Protein AF-A0A928I1M0-F1 (afdb_monomer_lite)

Radius of gyration: 18.69 Å; chains: 1; bounding box: 50×28×45 Å

Structure (mmCIF, N/CA/C/O backbone):
data_AF-A0A928I1M0-F1
#
_entry.id   AF-A0A928I1M0-F1
#
loop_
_atom_site.group_PDB
_atom_site.id
_atom_site.type_symbol
_atom_site.label_atom_id
_atom_site.label_alt_id
_atom_site.label_comp_id
_atom_site.label_asym_id
_atom_site.label_entity_id
_atom_site.label_seq_id
_atom_site.pdbx_PDB_ins_code
_atom_site.Cartn_x
_atom_site.Cartn_y
_atom_site.Cartn_z
_atom_site.occupancy
_atom_site.B_iso_or_equiv
_atom_site.auth_seq_id
_atom_site.auth_comp_id
_atom_site.auth_asym_id
_atom_site.auth_atom_id
_atom_site.pdbx_PDB_model_num
ATOM 1 N N . MET A 1 1 ? -9.360 -4.683 -2.599 1.00 60.47 1 MET A N 1
ATOM 2 C CA . MET A 1 1 ? -7.934 -4.327 -2.537 1.00 60.47 1 MET A CA 1
ATOM 3 C C . MET A 1 1 ? -7.792 -2.909 -3.064 1.00 60.47 1 MET A C 1
ATOM 5 O O . MET A 1 1 ? -7.962 -2.706 -4.263 1.00 60.47 1 MET A O 1
ATOM 9 N N . LYS A 1 2 ? -7.523 -1.971 -2.149 1.00 81.50 2 LYS A N 1
ATOM 10 C CA . LYS A 1 2 ? -7.481 -0.520 -2.367 1.00 81.50 2 LYS A CA 1
ATOM 11 C C . LYS A 1 2 ? -6.506 -0.122 -3.464 1.00 81.50 2 LYS A C 1
ATOM 13 O O . LYS A 1 2 ? -6.883 0.481 -4.464 1.00 81.50 2 LYS A O 1
ATOM 18 N N . TYR A 1 3 ? -5.256 -0.534 -3.290 1.00 91.75 3 TYR A N 1
ATOM 19 C CA . TYR A 1 3 ? -4.186 -0.250 -4.228 1.00 91.75 3 TYR A CA 1
ATOM 20 C C . TYR A 1 3 ? -3.868 -1.458 -5.102 1.00 91.75 3 TYR A C 1
ATOM 22 O O . TYR A 1 3 ? -3.860 -2.596 -4.635 1.00 91.75 3 TYR A O 1
ATOM 30 N N . ARG A 1 4 ? -3.538 -1.199 -6.364 1.00 94.62 4 ARG A N 1
ATOM 31 C CA . ARG A 1 4 ? -2.895 -2.161 -7.265 1.00 94.62 4 ARG A CA 1
ATOM 32 C C . ARG A 1 4 ? -1.946 -1.434 -8.204 1.00 94.62 4 ARG A C 1
ATOM 34 O O . ARG A 1 4 ? -2.187 -0.275 -8.540 1.00 94.62 4 ARG A O 1
ATOM 41 N N . VAL A 1 5 ? -0.908 -2.128 -8.654 1.00 97.06 5 VAL A N 1
ATOM 42 C CA . VAL A 1 5 ? -0.042 -1.640 -9.730 1.00 97.06 5 VAL A CA 1
ATOM 43 C C . VAL A 1 5 ? -0.827 -1.690 -11.043 1.00 97.06 5 VAL A C 1
ATOM 45 O O . VAL A 1 5 ? -1.453 -2.703 -11.354 1.00 97.06 5 VAL A O 1
ATOM 48 N N . VAL A 1 6 ? -0.833 -0.585 -11.788 1.00 97.00 6 VAL A N 1
ATOM 49 C CA . VAL A 1 6 ? -1.470 -0.467 -13.118 1.00 97.00 6 VAL A CA 1
ATOM 50 C C . VAL A 1 6 ? -0.448 -0.372 -14.252 1.00 97.00 6 VAL A C 1
ATOM 52 O O . VAL A 1 6 ? -0.810 -0.164 -15.404 1.00 97.00 6 VAL A O 1
ATOM 55 N N . GLY A 1 7 ? 0.825 -0.538 -13.903 1.00 97.12 7 GLY A N 1
ATOM 56 C CA . GLY A 1 7 ? 1.971 -0.702 -14.783 1.00 97.12 7 GLY A CA 1
ATOM 57 C C . GLY A 1 7 ? 3.165 0.080 -14.255 1.00 97.12 7 GLY A C 1
ATOM 58 O O . GLY A 1 7 ? 3.231 0.403 -13.062 1.00 97.12 7 GLY A O 1
ATOM 59 N N . TRP A 1 8 ? 4.126 0.338 -15.133 1.00 97.88 8 TRP A N 1
ATOM 60 C CA . TRP A 1 8 ? 5.450 0.801 -14.738 1.00 97.88 8 TRP A CA 1
ATOM 61 C C . TRP A 1 8 ? 5.900 1.990 -15.583 1.00 97.88 8 TRP A C 1
ATOM 63 O O . TRP A 1 8 ? 5.389 2.228 -16.674 1.00 97.88 8 TRP A O 1
ATOM 73 N N . THR A 1 9 ? 6.829 2.766 -15.039 1.00 97.38 9 THR A N 1
ATOM 74 C CA . THR A 1 9 ? 7.409 3.954 -15.672 1.00 97.38 9 THR A CA 1
ATOM 75 C C . THR A 1 9 ? 8.869 4.123 -15.237 1.00 97.38 9 THR A C 1
ATOM 77 O O . THR A 1 9 ? 9.388 3.332 -14.439 1.00 97.38 9 THR A O 1
ATOM 80 N N . ASP A 1 10 ? 9.531 5.156 -15.752 1.00 95.44 10 ASP A N 1
ATOM 81 C CA . ASP A 1 10 ? 10.853 5.603 -15.325 1.00 95.44 10 ASP A CA 1
ATOM 82 C C . ASP A 1 10 ? 10.795 6.557 -14.111 1.00 95.44 10 ASP A C 1
ATOM 84 O O . ASP A 1 10 ? 9.769 7.192 -13.835 1.00 95.44 10 ASP A O 1
ATOM 88 N N . TYR A 1 11 ? 11.899 6.650 -13.364 1.00 95.94 11 TYR A N 1
ATOM 89 C CA . TYR A 1 11 ? 11.964 7.400 -12.103 1.00 95.94 11 TYR A CA 1
ATOM 90 C C . TYR A 1 11 ? 11.781 8.903 -12.283 1.00 95.94 11 TYR A C 1
ATOM 92 O O . TYR A 1 11 ? 11.077 9.532 -11.488 1.00 95.94 11 TYR A O 1
ATOM 100 N N . ASP A 1 12 ? 12.303 9.458 -13.370 1.00 94.06 12 ASP A N 1
ATOM 101 C CA . ASP A 1 12 ? 12.268 10.890 -13.667 1.00 94.06 12 ASP A CA 1
ATOM 102 C C . ASP A 1 12 ? 11.090 11.280 -14.575 1.00 94.06 12 ASP A C 1
ATOM 104 O O . ASP A 1 12 ? 10.985 12.426 -15.004 1.00 94.06 12 ASP A O 1
ATOM 108 N N . SER A 1 13 ? 10.156 10.356 -14.829 1.00 90.44 13 SER A N 1
ATOM 109 C CA . SER A 1 13 ? 9.037 10.599 -15.737 1.00 90.44 13 SER A CA 1
ATOM 110 C C . SER A 1 13 ? 8.150 11.742 -15.262 1.00 90.44 13 SER A C 1
ATOM 112 O O . SER A 1 13 ? 7.566 11.667 -14.179 1.00 90.44 13 SER A O 1
ATOM 114 N N . ASP A 1 14 ? 7.949 12.747 -16.107 1.00 91.62 14 ASP A N 1
ATOM 115 C CA . ASP A 1 14 ? 7.010 13.843 -15.840 1.00 91.62 14 ASP A CA 1
ATOM 116 C C . ASP A 1 14 ? 5.562 13.502 -16.242 1.00 91.62 14 ASP A C 1
ATOM 118 O O . ASP A 1 14 ? 4.643 14.299 -16.046 1.00 91.62 14 ASP A O 1
ATOM 122 N N . THR A 1 15 ? 5.337 12.318 -16.823 1.00 91.62 15 THR A N 1
ATOM 123 C CA . THR A 1 15 ? 4.022 11.894 -17.334 1.00 91.62 15 THR A CA 1
ATOM 124 C C . THR A 1 15 ? 3.049 11.488 -16.229 1.00 91.62 15 THR A C 1
ATOM 126 O O . THR A 1 15 ? 1.836 11.636 -16.390 1.00 91.62 15 THR A O 1
ATOM 129 N N . VAL A 1 16 ? 3.578 11.013 -15.099 1.00 94.06 16 VAL A N 1
ATOM 130 C CA . VAL A 1 16 ? 2.815 10.577 -13.928 1.00 94.06 16 VAL A CA 1
ATOM 131 C C . VAL A 1 16 ? 3.389 11.264 -12.691 1.00 94.06 16 VAL A C 1
ATOM 133 O O . VAL A 1 16 ? 4.588 11.141 -12.425 1.00 94.06 16 VAL A O 1
ATOM 136 N N . PRO A 1 17 ? 2.567 11.974 -11.900 1.00 95.25 17 PRO A N 1
ATOM 137 C CA . PRO A 1 17 ? 3.051 12.644 -10.704 1.00 95.25 17 PRO A CA 1
ATOM 138 C C . PRO A 1 17 ? 3.571 11.639 -9.670 1.00 95.25 17 PRO A C 1
ATOM 140 O O . PRO A 1 17 ? 3.009 10.563 -9.470 1.00 95.25 17 PRO A O 1
ATOM 143 N N . GLU A 1 18 ? 4.631 12.016 -8.963 1.00 95.44 18 GLU A N 1
ATOM 144 C CA . GLU A 1 18 ? 5.127 11.261 -7.812 1.00 95.44 18 GLU A CA 1
ATOM 145 C C . GLU A 1 18 ? 4.173 11.390 -6.616 1.00 95.44 18 GLU A C 1
ATOM 147 O O . GLU A 1 18 ? 3.652 12.475 -6.320 1.00 95.44 18 GLU A O 1
ATOM 152 N N . ALA A 1 19 ? 3.958 10.285 -5.899 1.00 93.25 19 ALA A N 1
ATOM 153 C CA . ALA A 1 19 ? 3.270 10.314 -4.617 1.00 93.25 19 ALA A CA 1
ATOM 154 C C . ALA A 1 19 ? 4.080 11.131 -3.600 1.00 93.25 19 ALA A C 1
ATOM 156 O O . ALA A 1 19 ? 5.219 10.806 -3.278 1.00 93.25 19 ALA A O 1
ATOM 157 N N . ARG A 1 20 ? 3.492 12.214 -3.083 1.00 84.25 20 ARG A N 1
ATOM 158 C CA . ARG A 1 20 ? 4.157 13.080 -2.104 1.00 84.25 20 ARG A CA 1
ATOM 159 C C . ARG A 1 20 ? 4.005 12.523 -0.693 1.00 84.25 20 ARG A C 1
ATOM 161 O O . ARG A 1 20 ? 2.899 12.191 -0.279 1.00 84.25 20 ARG A O 1
ATOM 168 N N . GLY A 1 21 ? 5.089 12.561 0.078 1.00 82.88 21 GLY A N 1
ATOM 169 C CA . GLY A 1 21 ? 5.094 12.173 1.488 1.00 82.88 21 GLY A CA 1
ATOM 170 C C . GLY A 1 21 ? 5.533 10.727 1.707 1.00 82.88 21 GLY A C 1
ATOM 171 O O . GLY A 1 21 ? 6.219 10.137 0.877 1.00 82.88 21 GLY A O 1
ATOM 172 N N . ARG A 1 22 ? 5.192 10.172 2.872 1.00 79.06 22 ARG A N 1
ATOM 173 C CA . ARG A 1 22 ? 5.518 8.783 3.205 1.00 79.06 22 ARG A CA 1
ATOM 174 C C . ARG A 1 22 ? 4.589 7.853 2.427 1.00 79.06 22 ARG A C 1
ATOM 176 O O . ARG A 1 22 ? 3.379 7.972 2.563 1.00 79.06 22 ARG A O 1
ATOM 183 N N . ILE A 1 23 ? 5.165 6.912 1.684 1.00 87.88 23 ILE A N 1
ATOM 184 C CA . ILE A 1 23 ? 4.420 5.811 1.064 1.00 87.88 23 ILE A CA 1
ATOM 185 C C . ILE A 1 23 ? 3.925 4.880 2.179 1.00 87.88 23 ILE A C 1
ATOM 187 O O . ILE A 1 23 ? 4.717 4.414 3.009 1.00 87.88 23 ILE A O 1
ATOM 191 N N . GLY A 1 24 ? 2.616 4.668 2.228 1.00 87.75 24 GLY A N 1
ATOM 192 C CA . GLY A 1 24 ? 1.902 3.873 3.214 1.00 87.75 24 GLY A CA 1
ATOM 193 C C . GLY A 1 24 ? 2.102 2.369 3.041 1.00 87.75 24 GLY A C 1
ATOM 194 O O . GLY A 1 24 ? 2.550 1.862 2.011 1.00 87.75 24 GLY A O 1
ATOM 195 N N . TYR A 1 25 ? 1.757 1.619 4.087 1.00 89.38 25 TYR A N 1
ATOM 196 C CA . TYR A 1 25 ? 1.954 0.168 4.111 1.00 89.38 25 TYR A CA 1
ATOM 197 C C . TYR A 1 25 ? 1.074 -0.572 3.091 1.00 89.38 25 TYR A C 1
ATOM 199 O O . TYR A 1 25 ? 1.529 -1.540 2.479 1.00 89.38 25 TYR A O 1
ATOM 207 N N . ALA A 1 26 ? -0.163 -0.111 2.874 1.00 91.38 26 ALA A N 1
ATOM 208 C CA . ALA A 1 26 ? -1.084 -0.708 1.907 1.00 91.38 26 ALA A CA 1
ATOM 209 C C . ALA A 1 26 ? -0.556 -0.588 0.464 1.00 91.38 26 ALA A C 1
ATOM 211 O O . ALA A 1 26 ? -0.660 -1.533 -0.320 1.00 91.38 26 ALA A O 1
ATOM 212 N N . GLU A 1 27 ? 0.072 0.543 0.135 1.00 93.75 27 GLU A N 1
ATOM 213 C CA . GLU A 1 27 ? 0.718 0.794 -1.158 1.00 93.75 27 GLU A CA 1
ATOM 214 C C . GLU A 1 27 ? 1.920 -0.138 -1.360 1.00 93.75 27 GLU A C 1
ATOM 216 O O . GLU A 1 27 ? 2.030 -0.800 -2.394 1.00 93.75 27 GLU A O 1
ATOM 221 N N . CYS A 1 28 ? 2.781 -0.265 -0.344 1.00 94.69 28 CYS A N 1
ATOM 222 C CA . CYS A 1 28 ? 3.889 -1.221 -0.352 1.00 94.69 28 CYS A CA 1
ATOM 223 C C . CYS A 1 28 ? 3.394 -2.662 -0.543 1.00 94.69 28 CYS A C 1
ATOM 225 O O . CYS A 1 28 ? 3.962 -3.401 -1.345 1.00 94.69 28 CYS A O 1
ATOM 227 N N . CYS A 1 29 ? 2.312 -3.061 0.136 1.00 94.12 29 CYS A N 1
ATOM 228 C CA . CYS A 1 29 ? 1.725 -4.394 -0.016 1.00 94.12 29 CYS A CA 1
ATOM 229 C C . CYS A 1 29 ? 1.252 -4.668 -1.446 1.00 94.12 29 CYS A C 1
ATOM 231 O O . CYS A 1 29 ? 1.496 -5.762 -1.952 1.00 94.12 29 CYS A O 1
ATOM 233 N N . ALA A 1 30 ? 0.630 -3.686 -2.102 1.00 95.88 30 ALA A N 1
ATOM 234 C CA . ALA A 1 30 ? 0.189 -3.820 -3.486 1.00 95.88 30 ALA A CA 1
ATOM 235 C C . ALA A 1 30 ? 1.372 -4.029 -4.446 1.00 95.88 30 ALA A C 1
ATOM 237 O O . ALA A 1 30 ? 1.308 -4.878 -5.335 1.00 95.88 30 ALA A O 1
ATOM 238 N N . ILE A 1 31 ? 2.474 -3.303 -4.235 1.00 97.69 31 ILE A N 1
ATOM 239 C CA . ILE A 1 31 ? 3.711 -3.463 -5.016 1.00 97.69 31 ILE A CA 1
ATOM 240 C C . ILE A 1 31 ? 4.331 -4.843 -4.766 1.00 97.69 31 ILE A C 1
ATOM 242 O O . ILE A 1 31 ? 4.697 -5.535 -5.713 1.00 97.69 31 ILE A O 1
ATOM 246 N N . ILE A 1 32 ? 4.406 -5.272 -3.504 1.00 97.19 32 ILE A N 1
ATOM 247 C CA . ILE A 1 32 ? 4.920 -6.592 -3.113 1.00 97.19 32 ILE A CA 1
ATOM 248 C C . ILE A 1 32 ? 4.108 -7.715 -3.767 1.00 97.19 32 ILE A C 1
ATOM 250 O O . ILE A 1 32 ? 4.686 -8.673 -4.285 1.00 97.19 32 ILE A O 1
ATOM 254 N N . ASP A 1 33 ? 2.779 -7.617 -3.745 1.00 96.25 33 ASP A N 1
ATOM 255 C CA . ASP A 1 33 ? 1.906 -8.628 -4.340 1.00 96.25 33 ASP A CA 1
ATOM 256 C C . ASP A 1 33 ? 2.069 -8.675 -5.867 1.00 96.25 33 ASP A C 1
ATOM 258 O O . ASP A 1 33 ? 2.111 -9.768 -6.435 1.00 96.25 33 ASP A O 1
ATOM 262 N N . GLU A 1 34 ? 2.260 -7.530 -6.529 1.00 97.69 34 GLU A N 1
ATOM 263 C CA . GLU A 1 34 ? 2.543 -7.482 -7.968 1.00 97.69 34 GLU A CA 1
ATOM 264 C C . GLU A 1 34 ? 3.908 -8.102 -8.312 1.00 97.69 34 GLU A C 1
ATOM 266 O O . GLU A 1 34 ? 4.004 -8.922 -9.231 1.00 97.69 34 GLU A O 1
ATOM 271 N N . ILE A 1 35 ? 4.953 -7.786 -7.538 1.00 98.12 35 ILE A N 1
ATOM 272 C CA . ILE A 1 35 ? 6.286 -8.393 -7.679 1.00 98.12 35 ILE A CA 1
ATOM 273 C C . ILE A 1 35 ? 6.189 -9.914 -7.561 1.00 98.12 35 ILE A C 1
ATOM 275 O O . ILE A 1 35 ? 6.685 -10.626 -8.435 1.00 98.12 35 ILE A O 1
ATOM 279 N N . LYS A 1 36 ? 5.503 -10.423 -6.529 1.00 97.56 36 LYS A N 1
ATOM 280 C CA . LYS A 1 36 ? 5.298 -11.866 -6.316 1.00 97.56 36 LYS A CA 1
ATOM 281 C C . LYS A 1 36 ? 4.537 -12.512 -7.468 1.00 97.56 36 LYS A C 1
ATOM 283 O O . LYS A 1 36 ? 4.939 -13.568 -7.953 1.00 97.56 36 LYS A O 1
ATOM 288 N N . LYS A 1 37 ? 3.448 -11.884 -7.911 1.00 97.19 37 LYS A N 1
ATOM 289 C CA . LYS A 1 37 ? 2.575 -12.388 -8.980 1.00 97.19 37 LYS A CA 1
ATOM 290 C C . LYS A 1 37 ? 3.320 -12.548 -10.302 1.00 97.19 37 LYS A C 1
ATOM 292 O O . LYS A 1 37 ? 3.115 -13.540 -10.999 1.00 97.19 37 LYS A O 1
ATOM 297 N N . HIS A 1 38 ? 4.185 -11.597 -10.641 1.00 97.38 38 HIS A N 1
ATOM 298 C CA . HIS A 1 38 ? 4.923 -11.608 -11.904 1.00 97.38 38 HIS A CA 1
ATOM 299 C C . HIS A 1 38 ? 6.341 -12.182 -11.778 1.00 97.38 38 HIS A C 1
ATOM 301 O O . HIS A 1 38 ? 6.981 -12.449 -12.799 1.00 97.38 38 HIS A O 1
ATOM 307 N N . GLY A 1 39 ? 6.830 -12.417 -10.560 1.00 97.12 39 GLY A N 1
ATOM 308 C CA . GLY A 1 39 ? 8.192 -12.873 -10.285 1.00 97.12 39 GLY A CA 1
ATOM 309 C C . GLY A 1 39 ? 9.249 -11.843 -10.679 1.00 97.12 39 G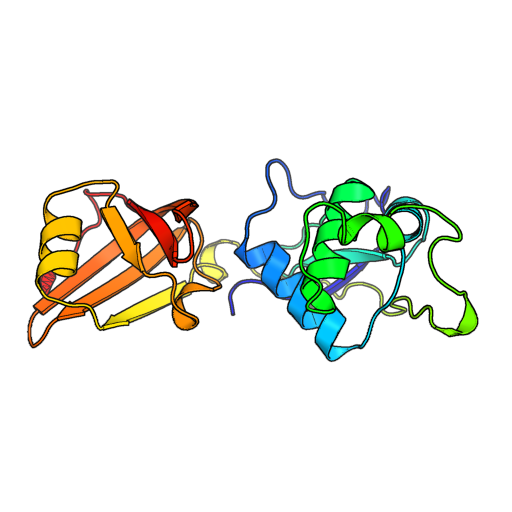LY A C 1
ATOM 310 O O . GLY A 1 39 ? 10.287 -12.228 -11.216 1.00 97.12 39 GLY A O 1
ATOM 311 N N . TYR A 1 40 ? 8.958 -10.550 -10.512 1.00 97.88 40 TYR A N 1
ATOM 312 C CA . TYR A 1 40 ? 9.908 -9.488 -10.842 1.00 97.88 40 TYR A CA 1
ATOM 313 C C . TYR A 1 40 ? 11.109 -9.513 -9.896 1.00 97.88 40 TYR A C 1
ATOM 315 O O . TYR A 1 40 ? 10.955 -9.660 -8.689 1.00 97.88 40 TYR A O 1
ATOM 323 N N . LEU A 1 41 ? 12.302 -9.333 -10.458 1.00 97.38 41 LEU A N 1
ATOM 324 C CA . LEU A 1 41 ? 13.563 -9.316 -9.731 1.00 97.38 41 LEU A CA 1
ATOM 325 C C . LEU A 1 41 ? 14.493 -8.259 -10.319 1.00 97.38 41 LEU A C 1
ATOM 327 O O . LEU A 1 41 ? 15.086 -8.467 -11.377 1.00 97.38 41 LEU A O 1
ATOM 331 N N . PHE A 1 42 ? 14.603 -7.118 -9.644 1.00 97.06 42 PHE A N 1
ATOM 332 C CA . PHE A 1 42 ? 15.485 -6.023 -10.040 1.00 97.06 42 PHE A CA 1
ATOM 333 C C . PHE A 1 42 ? 15.909 -5.182 -8.835 1.00 97.06 42 PHE A C 1
ATOM 335 O O . PHE A 1 42 ? 15.267 -5.204 -7.780 1.00 97.06 42 PHE A O 1
ATOM 342 N N . SER A 1 43 ? 17.033 -4.487 -8.988 1.00 96.94 43 SER A N 1
ATOM 343 C CA . SER A 1 43 ? 17.695 -3.772 -7.901 1.00 96.94 43 SER A CA 1
ATOM 344 C C . SER A 1 43 ? 17.091 -2.387 -7.652 1.00 96.94 43 SER A C 1
ATOM 346 O O . SER A 1 43 ? 16.358 -1.835 -8.469 1.00 96.94 43 SER A O 1
ATOM 348 N N . GLY A 1 44 ? 17.442 -1.789 -6.516 1.00 97.38 44 GLY A N 1
ATOM 349 C CA . GLY A 1 44 ? 17.144 -0.402 -6.196 1.00 97.38 44 GLY A CA 1
ATOM 350 C C . GLY A 1 44 ? 17.836 0.569 -7.148 1.00 97.38 44 GLY A C 1
ATOM 351 O O . GLY A 1 44 ? 17.290 1.632 -7.418 1.00 97.38 44 GLY A O 1
ATOM 352 N N . TRP A 1 45 ? 18.991 0.193 -7.700 1.00 96.50 45 TRP A N 1
ATOM 353 C CA . TRP A 1 45 ? 19.614 0.925 -8.798 1.00 96.50 45 TRP A CA 1
ATOM 354 C C . TRP A 1 45 ? 18.737 0.886 -10.054 1.00 96.50 45 TRP A C 1
ATOM 356 O O . TRP A 1 45 ? 18.416 1.937 -10.596 1.00 96.50 45 TRP A O 1
ATOM 366 N N . ASP A 1 46 ? 18.244 -0.291 -10.456 1.00 96.75 46 ASP A N 1
ATOM 367 C CA . ASP A 1 46 ? 17.324 -0.401 -11.598 1.00 96.75 46 ASP A CA 1
ATOM 368 C C . ASP A 1 46 ? 16.045 0.409 -11.375 1.00 96.75 46 ASP A C 1
ATOM 370 O O . ASP A 1 46 ? 15.563 1.058 -12.295 1.00 96.75 46 ASP A O 1
ATOM 374 N N . HIS A 1 47 ? 15.510 0.408 -10.152 1.00 97.19 47 HIS A N 1
ATOM 375 C CA . HIS A 1 47 ? 14.355 1.224 -9.789 1.00 97.19 47 HIS A CA 1
ATOM 376 C C . HIS A 1 47 ? 14.565 2.718 -10.076 1.00 97.19 47 HIS A C 1
ATOM 378 O O . HIS A 1 47 ? 13.620 3.384 -10.482 1.00 97.19 47 HIS A O 1
ATOM 384 N N . GLN A 1 48 ? 15.780 3.238 -9.892 1.00 96.88 48 GLN A N 1
ATOM 385 C CA . GLN A 1 48 ? 16.089 4.655 -10.103 1.00 96.88 48 GLN A CA 1
ATOM 386 C C . GLN A 1 48 ? 16.547 4.976 -11.528 1.00 96.88 48 GLN A C 1
ATOM 388 O O . GLN A 1 48 ? 16.277 6.064 -12.019 1.00 96.88 48 GLN A O 1
ATOM 393 N N . GLU A 1 49 ? 17.214 4.038 -12.198 1.00 95.69 49 GLU A N 1
ATOM 394 C CA . GLU A 1 49 ? 17.937 4.316 -13.446 1.00 95.69 49 GLU A CA 1
ATOM 395 C C . GLU A 1 49 ? 17.305 3.652 -14.681 1.00 95.69 49 GLU A C 1
ATOM 397 O O . GLU A 1 49 ? 17.612 4.017 -15.818 1.00 95.69 49 GLU A O 1
ATOM 402 N N . ALA A 1 50 ? 16.430 2.655 -14.503 1.00 94.00 50 ALA A N 1
ATOM 403 C CA . ALA A 1 50 ? 15.768 1.972 -15.611 1.00 94.00 50 ALA A CA 1
ATOM 404 C C . ALA A 1 50 ? 14.413 2.604 -15.958 1.00 94.00 50 ALA A C 1
ATOM 406 O O . ALA A 1 50 ? 13.674 3.096 -15.110 1.00 94.00 50 ALA A O 1
ATOM 407 N N . TRP A 1 51 ? 14.042 2.494 -17.234 1.00 91.88 51 TRP A N 1
ATOM 408 C CA . TRP A 1 51 ? 12.850 3.136 -17.789 1.00 91.88 51 TRP A CA 1
ATOM 409 C C . TRP A 1 51 ? 11.510 2.469 -17.414 1.00 91.88 51 TRP A C 1
ATOM 411 O O . TRP A 1 51 ? 10.452 2.981 -17.758 1.00 91.88 51 TRP A O 1
ATOM 421 N N . CYS A 1 52 ? 11.540 1.314 -16.744 1.00 94.56 52 CYS A N 1
ATOM 422 C CA . CYS A 1 52 ? 10.369 0.456 -16.516 1.00 94.56 52 CYS A CA 1
ATOM 423 C C . CYS A 1 52 ? 10.297 -0.132 -15.100 1.00 94.56 52 CYS A C 1
ATOM 425 O O . CYS A 1 52 ? 9.713 -1.195 -14.893 1.00 94.56 52 CYS A O 1
ATOM 427 N N . CYS A 1 53 ? 10.958 0.486 -14.123 1.00 97.12 53 CYS A N 1
ATOM 428 C CA . CYS A 1 53 ? 11.141 -0.104 -12.792 1.00 97.12 53 CYS A CA 1
ATOM 429 C C . CYS A 1 53 ? 10.487 0.705 -11.663 1.00 97.12 53 CYS A C 1
ATOM 431 O O . CYS A 1 53 ? 10.606 0.327 -10.496 1.00 97.12 53 CYS A O 1
ATOM 433 N N . VAL A 1 54 ? 9.743 1.767 -11.987 1.00 98.06 54 VAL A N 1
ATOM 434 C CA . VAL A 1 54 ? 8.948 2.529 -11.016 1.00 98.06 54 VAL A CA 1
ATOM 435 C C . VAL A 1 54 ? 7.472 2.153 -11.128 1.00 98.06 54 VAL A C 1
ATOM 437 O O . VAL A 1 54 ? 6.880 2.354 -12.188 1.00 98.06 54 VAL A O 1
ATOM 440 N N . PRO A 1 55 ? 6.851 1.606 -10.066 1.00 98.12 55 PRO A N 1
ATOM 441 C CA . PRO A 1 55 ? 5.453 1.208 -10.121 1.00 98.12 55 PRO A CA 1
ATOM 442 C C . PRO A 1 55 ? 4.529 2.426 -10.102 1.00 98.12 55 PRO A C 1
ATOM 444 O O . PRO A 1 55 ? 4.692 3.349 -9.294 1.00 98.12 55 PRO A O 1
ATOM 447 N N . VAL A 1 56 ? 3.512 2.387 -10.958 1.00 97.94 56 VAL A N 1
ATOM 448 C CA . VAL A 1 56 ? 2.380 3.316 -10.962 1.00 97.94 56 VAL A CA 1
ATOM 449 C C . VAL A 1 56 ? 1.186 2.605 -10.344 1.00 97.94 56 VAL A C 1
ATOM 451 O O . VAL A 1 56 ? 0.826 1.506 -10.771 1.00 97.94 56 VAL A O 1
ATOM 454 N N . LEU A 1 57 ? 0.575 3.209 -9.324 1.00 97.12 57 LEU A N 1
ATOM 455 C CA . LEU A 1 57 ? -0.618 2.645 -8.692 1.00 97.12 57 LEU A CA 1
ATOM 456 C C . LEU A 1 57 ? -1.897 3.207 -9.320 1.00 97.12 57 LEU A C 1
ATOM 458 O O . LEU A 1 57 ? -1.892 4.231 -10.003 1.00 97.12 57 LEU A O 1
ATOM 462 N N . ASN A 1 58 ? -3.014 2.530 -9.071 1.00 96.25 58 ASN A N 1
ATOM 463 C CA . ASN A 1 58 ? -4.352 2.937 -9.509 1.00 96.25 58 ASN A CA 1
ATOM 464 C C . ASN A 1 58 ? -4.823 4.290 -8.945 1.00 96.25 58 ASN A C 1
ATOM 466 O O . ASN A 1 58 ? -5.867 4.765 -9.366 1.00 96.25 58 ASN A O 1
ATOM 470 N N . ASP A 1 59 ? -4.075 4.942 -8.055 1.00 94.50 59 ASP A N 1
ATOM 471 C CA . ASP A 1 59 ? -4.318 6.336 -7.658 1.00 94.50 59 ASP A CA 1
ATOM 472 C C . ASP A 1 59 ? -3.710 7.363 -8.633 1.00 94.50 59 ASP A C 1
ATOM 474 O O . ASP A 1 59 ? -3.721 8.568 -8.372 1.00 94.50 59 ASP A O 1
ATOM 478 N N . GLY A 1 60 ? -3.131 6.891 -9.740 1.00 95.19 60 GLY A N 1
ATOM 479 C CA . GLY A 1 60 ? -2.547 7.733 -10.778 1.00 95.19 60 GLY A CA 1
ATOM 480 C C . GLY A 1 60 ? -1.210 8.355 -10.394 1.00 95.19 60 GLY A C 1
ATOM 481 O O . GLY A 1 60 ? -0.808 9.340 -11.014 1.00 95.19 60 GLY A O 1
ATOM 482 N N . LYS A 1 61 ? -0.524 7.824 -9.374 1.00 95.88 61 LYS A N 1
ATOM 483 C CA . LYS A 1 61 ? 0.781 8.326 -8.930 1.00 95.88 61 LYS A CA 1
ATOM 484 C C . LYS A 1 61 ? 1.857 7.245 -9.023 1.00 95.88 61 LYS A C 1
ATOM 486 O O . LYS A 1 61 ? 1.608 6.062 -8.764 1.00 95.88 61 LYS A O 1
ATOM 491 N N . LYS A 1 62 ? 3.085 7.652 -9.345 1.00 97.12 62 LYS A N 1
ATOM 492 C CA . LYS A 1 62 ? 4.263 6.773 -9.310 1.00 97.12 62 LYS A CA 1
ATOM 493 C C . LYS A 1 62 ? 4.839 6.696 -7.895 1.00 97.12 62 LYS A C 1
ATOM 495 O O . LYS A 1 62 ? 4.759 7.665 -7.133 1.00 97.12 62 LYS A O 1
ATOM 500 N N . ARG A 1 63 ? 5.392 5.539 -7.527 1.00 97.62 63 ARG A N 1
ATOM 501 C CA . ARG A 1 63 ? 6.028 5.308 -6.221 1.00 97.62 63 ARG A CA 1
ATOM 502 C C . ARG A 1 63 ? 7.533 5.221 -6.366 1.00 97.62 63 ARG A C 1
ATOM 504 O O . ARG A 1 63 ? 8.070 4.182 -6.735 1.00 97.62 63 ARG A O 1
ATOM 511 N N . CYS A 1 64 ? 8.182 6.331 -6.049 1.00 96.75 64 CYS A N 1
ATOM 512 C CA . CYS A 1 64 ? 9.626 6.460 -6.053 1.00 96.75 64 CYS A CA 1
ATOM 513 C C . CYS A 1 64 ? 10.187 6.103 -4.674 1.00 96.75 64 CYS A C 1
ATOM 515 O O . CYS A 1 64 ? 9.773 6.642 -3.647 1.00 96.75 64 CYS A O 1
ATOM 517 N N . PHE A 1 65 ? 11.145 5.187 -4.645 1.00 96.38 65 PHE A N 1
ATOM 518 C CA . PHE A 1 65 ? 11.839 4.758 -3.443 1.00 96.38 65 PHE A CA 1
ATOM 519 C C . PHE A 1 65 ? 13.333 5.057 -3.566 1.00 96.38 65 PHE A C 1
ATOM 521 O O . PHE A 1 65 ? 13.936 5.003 -4.637 1.00 96.38 65 PHE A O 1
ATOM 528 N N . SER A 1 66 ? 13.979 5.296 -2.423 1.00 95.12 66 SER A N 1
ATOM 529 C CA . SER A 1 66 ? 15.437 5.156 -2.364 1.00 95.12 66 SER A CA 1
ATOM 530 C C . SER A 1 66 ? 15.842 3.721 -2.717 1.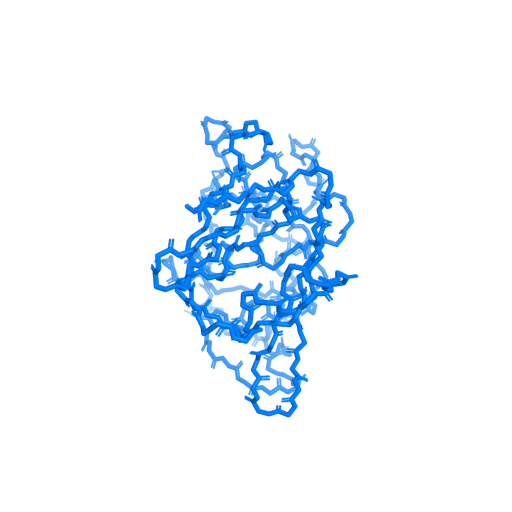00 95.12 66 SER A C 1
ATOM 532 O O . SER A 1 66 ? 15.078 2.790 -2.457 1.00 95.12 66 SER A O 1
ATOM 534 N N . GLN A 1 67 ? 17.070 3.517 -3.197 1.00 96.00 67 GLN A N 1
ATOM 535 C CA . GLN A 1 67 ? 17.594 2.172 -3.484 1.00 96.00 67 GLN A CA 1
ATOM 536 C C . GLN A 1 67 ? 17.432 1.210 -2.296 1.00 96.00 67 GLN A C 1
ATOM 538 O O . GLN A 1 67 ? 17.037 0.060 -2.461 1.00 96.00 67 GLN A O 1
ATOM 543 N N . ARG A 1 68 ? 17.672 1.701 -1.070 1.00 94.75 68 ARG A N 1
ATOM 544 C CA . ARG A 1 68 ? 17.470 0.928 0.165 1.00 94.75 68 ARG A CA 1
ATOM 545 C C . ARG A 1 68 ? 15.994 0.624 0.422 1.00 94.75 68 ARG A C 1
ATOM 547 O O . ARG A 1 68 ? 15.669 -0.481 0.843 1.00 94.75 68 ARG A O 1
ATOM 554 N N . GLY A 1 69 ? 15.118 1.604 0.207 1.00 95.00 69 GLY A N 1
ATOM 555 C CA . GLY A 1 69 ? 13.672 1.431 0.352 1.00 95.00 69 GLY A CA 1
ATOM 556 C C . GLY A 1 69 ? 13.141 0.368 -0.606 1.00 95.00 69 GLY A C 1
ATOM 557 O O . GLY A 1 69 ? 12.453 -0.552 -0.171 1.00 95.00 69 GLY A O 1
ATOM 558 N N . TRP A 1 70 ? 13.554 0.435 -1.874 1.00 97.19 70 TRP A N 1
ATOM 559 C CA . TRP A 1 70 ? 13.248 -0.587 -2.870 1.00 97.19 70 TRP A CA 1
ATOM 560 C C . TRP A 1 70 ? 13.813 -1.954 -2.478 1.00 97.19 70 TRP A C 1
ATOM 562 O O . TRP A 1 70 ? 13.110 -2.960 -2.534 1.00 97.19 70 TRP A O 1
ATOM 572 N N . GLY A 1 71 ? 15.056 -1.998 -1.991 1.00 96.56 71 GLY A N 1
ATOM 573 C CA . GLY A 1 71 ? 15.645 -3.241 -1.506 1.00 96.56 71 GLY A CA 1
ATOM 574 C C . GLY A 1 71 ? 14.846 -3.881 -0.366 1.00 96.56 71 GLY A C 1
ATOM 575 O O . GLY A 1 71 ? 14.744 -5.103 -0.302 1.00 96.56 71 GLY A O 1
ATOM 576 N N . GLY A 1 72 ? 14.226 -3.073 0.500 1.00 95.50 72 GLY A N 1
ATOM 577 C CA . GLY A 1 72 ? 13.300 -3.550 1.530 1.00 95.50 72 GLY A CA 1
ATOM 578 C C . GLY A 1 72 ? 12.025 -4.170 0.950 1.00 95.50 72 GLY A C 1
ATOM 579 O O . GLY A 1 72 ? 11.630 -5.251 1.382 1.00 95.50 72 GLY A O 1
ATOM 580 N N . ILE A 1 73 ? 11.426 -3.533 -0.064 1.00 96.75 73 ILE A N 1
ATOM 581 C CA . ILE A 1 73 ? 10.265 -4.067 -0.800 1.00 96.75 73 ILE A CA 1
ATOM 582 C C . ILE A 1 73 ? 10.596 -5.424 -1.429 1.00 96.75 73 ILE A C 1
ATOM 584 O O . ILE A 1 73 ? 9.828 -6.375 -1.288 1.00 96.75 73 ILE A O 1
ATOM 588 N N . MET A 1 74 ? 11.757 -5.532 -2.076 1.00 97.62 74 MET A N 1
ATOM 589 C CA . MET A 1 74 ? 12.220 -6.775 -2.693 1.00 97.62 74 MET A CA 1
ATOM 590 C C . MET A 1 74 ? 12.462 -7.877 -1.661 1.00 97.62 74 MET A C 1
ATOM 592 O O . MET A 1 74 ? 11.945 -8.981 -1.813 1.00 97.62 74 MET A O 1
ATOM 596 N N . ALA A 1 75 ? 13.172 -7.576 -0.573 1.00 96.12 75 ALA A N 1
ATOM 597 C CA . ALA A 1 75 ? 13.397 -8.539 0.500 1.00 96.12 75 ALA A CA 1
ATOM 598 C C . ALA A 1 75 ? 12.072 -9.068 1.079 1.00 96.12 75 ALA A C 1
ATOM 600 O O . ALA A 1 75 ? 11.907 -10.276 1.251 1.00 96.12 75 ALA A O 1
ATOM 601 N N . GLU A 1 76 ? 11.089 -8.192 1.310 1.00 94.56 76 GLU A N 1
ATOM 602 C CA . GLU A 1 76 ? 9.761 -8.607 1.775 1.00 94.56 76 GLU A CA 1
ATOM 603 C C . GLU A 1 76 ? 9.003 -9.428 0.717 1.00 94.56 76 GLU A C 1
ATOM 605 O O . GLU A 1 76 ? 8.319 -10.404 1.052 1.00 94.56 76 GLU A O 1
ATOM 610 N N . ALA A 1 77 ? 9.158 -9.095 -0.567 1.00 96.81 77 ALA A N 1
ATOM 611 C CA . ALA A 1 77 ? 8.557 -9.852 -1.659 1.00 96.81 77 ALA A CA 1
ATOM 612 C C . ALA A 1 77 ? 9.070 -11.297 -1.736 1.00 96.81 77 ALA A C 1
ATOM 614 O O . ALA A 1 77 ? 8.2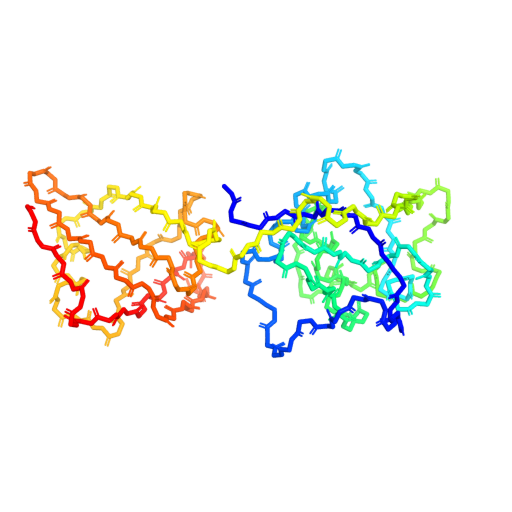86 -12.212 -1.998 1.00 96.81 77 ALA A O 1
ATOM 615 N N . TYR A 1 78 ? 10.342 -11.514 -1.413 1.00 95.44 78 TYR A N 1
ATOM 616 C CA . TYR A 1 78 ? 10.981 -12.832 -1.401 1.00 95.44 78 TYR A CA 1
ATOM 617 C C . TYR A 1 78 ? 11.007 -13.499 -0.016 1.00 95.44 78 TYR A C 1
ATOM 619 O O . TYR A 1 78 ? 11.602 -14.561 0.154 1.00 95.44 78 TYR A O 1
ATOM 627 N N . GLY A 1 79 ? 10.295 -12.930 0.964 1.00 92.44 79 GLY A N 1
ATOM 628 C CA . GLY A 1 79 ? 10.134 -13.523 2.294 1.00 92.44 79 GLY A CA 1
ATOM 629 C C . GLY A 1 79 ? 11.414 -13.522 3.129 1.00 92.44 79 GLY A C 1
ATOM 630 O O . GLY A 1 79 ? 11.559 -14.333 4.044 1.00 92.44 79 GLY A O 1
ATOM 631 N N . GLU A 1 80 ? 12.349 -12.632 2.820 1.00 91.75 80 GLU A N 1
ATOM 632 C CA . GLU A 1 80 ? 13.621 -12.552 3.513 1.00 91.75 80 GLU A CA 1
ATOM 633 C C . GLU A 1 80 ? 13.520 -11.752 4.803 1.00 91.75 80 GLU A C 1
ATOM 635 O O . GLU A 1 80 ? 12.952 -10.659 4.865 1.00 91.75 80 GLU A O 1
ATOM 640 N N . THR A 1 81 ? 14.137 -12.285 5.850 1.00 84.31 81 THR A N 1
ATOM 641 C CA . THR A 1 81 ? 14.101 -11.699 7.187 1.00 84.31 81 THR A CA 1
ATOM 642 C C . THR A 1 81 ? 15.498 -11.313 7.647 1.00 84.31 81 THR A C 1
ATOM 644 O O . THR A 1 81 ? 16.430 -12.102 7.511 1.00 84.31 81 THR A O 1
ATOM 647 N N . GLY A 1 82 ? 15.629 -10.142 8.268 1.00 83.69 82 GLY A N 1
ATOM 648 C CA . GLY A 1 82 ? 16.862 -9.688 8.909 1.00 83.69 82 GLY A CA 1
ATOM 649 C C . GLY A 1 82 ? 17.168 -8.228 8.600 1.00 83.69 82 GLY A C 1
ATOM 650 O O . GLY A 1 82 ? 16.707 -7.686 7.600 1.00 83.69 82 GLY A O 1
ATOM 651 N N . ASP A 1 83 ? 17.979 -7.597 9.448 1.00 81.38 83 ASP A N 1
ATOM 652 C CA . ASP A 1 83 ? 18.233 -6.150 9.389 1.00 81.38 83 ASP A CA 1
ATOM 653 C C . ASP A 1 83 ? 18.923 -5.688 8.094 1.00 81.38 83 ASP A C 1
ATOM 655 O O . ASP A 1 83 ? 18.872 -4.507 7.760 1.00 81.38 83 ASP A O 1
ATOM 659 N N . TYR A 1 84 ? 19.537 -6.615 7.351 1.00 88.94 84 TYR A N 1
ATOM 660 C CA . TYR A 1 84 ? 20.295 -6.355 6.123 1.00 88.94 84 TYR A CA 1
ATOM 661 C C . TYR A 1 84 ? 19.780 -7.125 4.900 1.00 88.94 84 TYR A C 1
ATOM 663 O O . TYR A 1 84 ? 20.464 -7.141 3.878 1.00 88.94 84 TYR A O 1
ATOM 671 N N . SER A 1 85 ? 18.596 -7.747 4.965 1.00 91.31 85 SER A N 1
ATOM 672 C CA . SER A 1 85 ? 18.039 -8.496 3.821 1.00 91.31 85 SER A CA 1
ATOM 673 C C . SER A 1 85 ? 17.888 -7.626 2.567 1.00 91.31 85 SER A C 1
ATOM 675 O O . SER A 1 85 ? 18.094 -8.084 1.450 1.00 91.31 85 SER A O 1
ATOM 677 N N . TYR A 1 86 ? 17.654 -6.325 2.745 1.00 93.00 86 TYR A N 1
ATOM 678 C CA . TYR A 1 86 ? 17.573 -5.360 1.649 1.00 93.00 86 TYR A CA 1
ATOM 679 C C . TYR A 1 86 ? 18.876 -5.211 0.834 1.00 93.00 86 TYR A C 1
ATOM 681 O O . TYR A 1 86 ? 18.836 -4.742 -0.306 1.00 93.00 86 TYR A O 1
ATOM 689 N N . ALA A 1 87 ? 20.042 -5.539 1.408 1.00 93.62 87 ALA A N 1
ATOM 690 C CA . ALA A 1 87 ? 21.341 -5.139 0.862 1.00 93.62 87 ALA A CA 1
ATOM 691 C C . ALA A 1 87 ? 21.622 -5.759 -0.515 1.00 93.62 87 ALA A C 1
ATOM 693 O O . ALA A 1 87 ? 22.099 -5.062 -1.409 1.00 93.62 87 ALA A O 1
ATOM 694 N N . GLN A 1 88 ? 21.252 -7.027 -0.713 1.00 92.62 88 GLN A N 1
ATOM 695 C CA . GLN A 1 88 ? 21.433 -7.731 -1.990 1.00 92.62 88 GLN A CA 1
ATOM 696 C C . GLN A 1 88 ? 20.550 -7.192 -3.126 1.00 92.62 88 GLN A C 1
ATOM 698 O O . GLN A 1 88 ? 20.783 -7.482 -4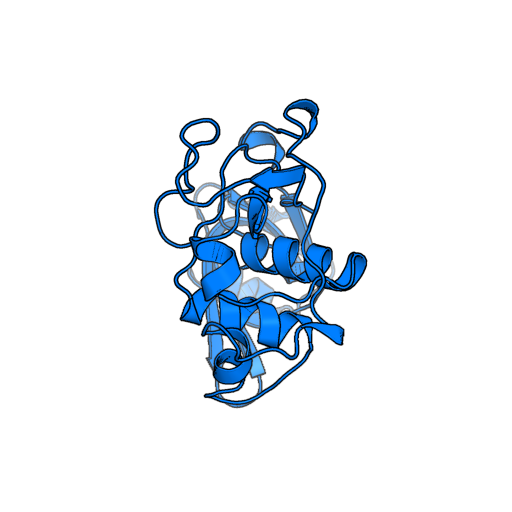.292 1.00 92.62 88 GLN A O 1
ATOM 703 N N . TYR A 1 89 ? 19.548 -6.382 -2.793 1.00 95.56 89 TYR A N 1
ATOM 704 C CA . TYR A 1 89 ? 18.646 -5.764 -3.757 1.00 95.56 89 TYR A CA 1
ATOM 705 C C . TYR A 1 89 ? 18.953 -4.285 -3.971 1.00 95.56 89 TYR A C 1
ATOM 707 O O . TYR A 1 89 ? 18.217 -3.624 -4.688 1.00 95.56 89 TYR A O 1
ATOM 715 N N . THR A 1 90 ? 19.972 -3.716 -3.323 1.00 93.38 90 THR A N 1
ATOM 716 C CA . THR A 1 90 ? 20.138 -2.254 -3.287 1.00 93.38 90 THR A CA 1
ATOM 717 C C . THR A 1 90 ? 20.898 -1.720 -4.497 1.00 93.38 90 THR A C 1
ATOM 719 O O . THR A 1 90 ? 20.408 -0.815 -5.164 1.00 93.38 90 THR A O 1
ATOM 722 N N . PHE A 1 91 ? 22.081 -2.266 -4.783 1.00 91.31 91 PHE A N 1
ATOM 723 C CA . PHE A 1 91 ? 23.033 -1.654 -5.714 1.00 91.31 91 PHE A CA 1
ATOM 724 C C . PHE A 1 91 ? 23.077 -2.359 -7.070 1.00 91.31 91 PHE A C 1
ATOM 726 O O . PHE A 1 91 ? 22.712 -3.533 -7.181 1.00 91.31 91 PHE A O 1
ATOM 733 N N . ASP A 1 92 ? 23.612 -1.663 -8.073 1.00 86.38 92 ASP A N 1
ATOM 734 C CA . ASP A 1 92 ? 23.963 -2.264 -9.360 1.00 86.38 92 ASP A CA 1
ATOM 735 C C . ASP A 1 92 ? 24.889 -3.478 -9.171 1.00 86.38 92 ASP A C 1
ATOM 737 O O . ASP A 1 92 ? 25.738 -3.506 -8.275 1.00 86.38 92 ASP A O 1
ATOM 741 N N . GLY A 1 93 ? 24.685 -4.509 -9.986 1.00 82.50 93 GLY A N 1
ATOM 742 C CA . GLY A 1 93 ? 25.436 -5.763 -9.929 1.00 82.50 93 GLY A CA 1
ATOM 743 C C . GLY A 1 93 ? 25.209 -6.615 -8.674 1.00 82.50 93 GLY A C 1
ATOM 744 O O . GLY A 1 93 ? 25.846 -7.659 -8.544 1.00 82.50 93 GLY A O 1
ATOM 745 N N . SER A 1 94 ? 24.313 -6.220 -7.758 1.00 85.50 94 SER A N 1
ATOM 746 C CA . SER A 1 94 ? 23.986 -7.037 -6.572 1.00 85.50 94 SER A CA 1
ATOM 747 C C . SER A 1 94 ? 23.180 -8.289 -6.927 1.00 85.50 94 SER A C 1
ATOM 749 O O . SER A 1 94 ? 23.192 -9.269 -6.186 1.00 85.50 94 SER A O 1
ATOM 751 N N . LEU A 1 95 ? 22.492 -8.254 -8.070 1.00 90.19 95 LEU A N 1
ATOM 752 C CA . LEU A 1 95 ? 21.716 -9.362 -8.606 1.00 90.19 95 LEU A CA 1
ATOM 753 C C . LEU A 1 95 ? 22.447 -9.976 -9.796 1.00 90.19 95 LEU A C 1
ATOM 755 O O . LEU A 1 95 ? 22.962 -9.261 -10.655 1.00 90.19 95 LEU A O 1
ATOM 759 N N . ASP A 1 96 ? 22.450 -11.305 -9.868 1.00 87.62 96 ASP A N 1
ATOM 760 C CA . ASP A 1 96 ? 22.940 -12.017 -11.044 1.00 87.62 96 ASP A CA 1
ATOM 761 C C . ASP A 1 96 ? 22.000 -11.732 -12.237 1.00 87.62 96 ASP A C 1
ATOM 763 O O . ASP A 1 96 ? 20.807 -12.060 -12.165 1.00 87.62 96 ASP A O 1
ATOM 767 N N . PRO A 1 97 ? 22.511 -11.143 -13.340 1.00 86.06 97 PRO A N 1
ATOM 768 C CA . PRO A 1 97 ? 21.712 -10.789 -14.511 1.00 86.06 97 PRO A CA 1
ATOM 769 C C . PRO A 1 97 ? 20.886 -11.947 -15.074 1.00 86.06 97 PRO A C 1
ATOM 771 O O . PRO A 1 97 ? 1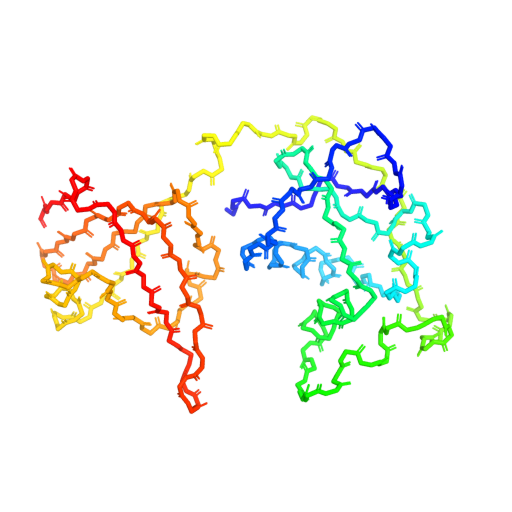9.807 -11.703 -15.615 1.00 86.06 97 PRO A O 1
ATOM 774 N N . ALA A 1 98 ? 21.347 -13.194 -14.919 1.00 88.56 98 ALA A N 1
ATOM 775 C CA . ALA A 1 98 ? 20.645 -14.381 -15.404 1.00 88.56 98 ALA A CA 1
ATOM 776 C C . ALA A 1 98 ? 19.290 -14.617 -14.713 1.00 88.56 98 ALA A C 1
ATOM 778 O O . ALA A 1 98 ? 18.434 -15.302 -15.272 1.00 88.56 98 ALA A O 1
ATOM 779 N N . TYR A 1 99 ? 19.089 -14.048 -13.522 1.00 86.31 99 TYR A N 1
ATOM 780 C CA . TYR A 1 99 ? 17.856 -14.181 -12.745 1.00 86.31 99 TYR A CA 1
ATOM 781 C C . TYR A 1 99 ? 17.042 -12.889 -12.683 1.00 86.31 99 TYR A C 1
ATOM 783 O O . TYR A 1 99 ? 15.911 -12.905 -12.201 1.00 86.31 99 TYR A O 1
ATOM 791 N N . THR A 1 100 ? 17.582 -11.775 -13.185 1.00 92.88 100 THR A N 1
ATOM 792 C CA . THR A 1 100 ? 16.842 -10.512 -13.211 1.00 92.88 100 THR A CA 1
ATOM 793 C C . THR A 1 100 ? 15.622 -10.602 -14.123 1.00 92.88 100 THR A C 1
ATOM 795 O O . THR A 1 100 ? 15.667 -11.147 -15.228 1.00 92.88 100 THR A O 1
ATOM 798 N N . LYS A 1 101 ? 14.509 -10.040 -13.658 1.00 96.31 101 LYS A N 1
ATOM 799 C CA . LYS A 1 101 ? 13.267 -9.922 -14.416 1.00 96.31 101 LYS A CA 1
ATOM 800 C C . LYS A 1 101 ? 12.646 -8.563 -14.147 1.00 96.31 101 LYS A C 1
ATOM 802 O O . LYS A 1 101 ? 12.080 -8.332 -13.081 1.00 96.31 101 LYS A O 1
ATOM 807 N N . LYS A 1 102 ? 12.740 -7.674 -15.129 1.00 96.12 102 LYS A N 1
ATOM 808 C CA . LYS A 1 102 ? 12.144 -6.339 -15.073 1.00 96.12 102 LYS A CA 1
ATOM 809 C C . LYS A 1 102 ? 10.732 -6.356 -15.667 1.00 96.12 102 LYS A C 1
ATOM 811 O O . LYS A 1 102 ? 10.453 -7.197 -16.528 1.00 96.12 102 LYS A O 1
ATOM 816 N N . PRO A 1 103 ? 9.853 -5.444 -15.237 1.00 96.31 103 PRO A N 1
ATOM 817 C CA . PRO A 1 103 ? 8.612 -5.176 -15.942 1.00 96.31 103 PRO A CA 1
ATOM 818 C C . PRO A 1 103 ? 8.883 -4.679 -17.364 1.00 96.31 103 PRO A C 1
ATOM 820 O O . PRO A 1 103 ? 9.929 -4.097 -17.651 1.00 96.31 103 PRO A O 1
ATOM 823 N N . THR A 1 104 ? 7.935 -4.922 -18.263 1.00 93.31 104 THR A N 1
ATOM 824 C CA . THR A 1 104 ? 7.994 -4.460 -19.663 1.00 93.31 104 THR A CA 1
ATOM 825 C C . THR A 1 104 ? 6.724 -3.738 -20.096 1.00 93.31 104 THR A C 1
ATOM 827 O O . THR A 1 104 ? 6.637 -3.290 -21.233 1.00 93.31 104 THR A O 1
ATOM 830 N N . GLU A 1 105 ? 5.718 -3.703 -19.226 1.00 91.50 105 GLU A N 1
ATOM 831 C CA . GLU A 1 105 ? 4.405 -3.135 -19.498 1.00 91.50 105 GLU A CA 1
ATOM 832 C C . GLU A 1 105 ? 4.364 -1.702 -18.963 1.00 91.50 105 GLU A C 1
ATOM 834 O O . GLU A 1 105 ? 4.544 -1.475 -17.761 1.00 91.50 105 GLU A O 1
ATOM 839 N N . ASP A 1 106 ? 4.121 -0.751 -19.865 1.00 94.12 106 ASP A N 1
ATOM 840 C CA . ASP A 1 106 ? 3.818 0.632 -19.504 1.00 94.12 106 ASP A CA 1
ATOM 841 C C . ASP A 1 106 ? 2.517 0.693 -18.689 1.00 94.12 106 ASP A C 1
ATOM 843 O O . ASP A 1 106 ? 1.673 -0.207 -18.745 1.00 94.12 106 ASP A O 1
ATOM 847 N N . PHE A 1 107 ? 2.339 1.766 -17.922 1.00 93.62 107 PHE A N 1
ATOM 848 C CA . PHE A 1 107 ? 1.094 1.980 -17.190 1.00 93.62 107 PHE A CA 1
ATOM 849 C C . PHE A 1 107 ? -0.104 2.230 -18.114 1.00 93.62 107 PHE A C 1
ATOM 851 O O . PHE A 1 107 ? -0.001 2.926 -19.124 1.00 93.62 107 PHE A O 1
ATOM 858 N N . ASP A 1 108 ? -1.267 1.698 -17.726 1.00 93.38 108 ASP A N 1
ATOM 859 C CA . ASP A 1 108 ? -2.548 1.968 -18.381 1.00 93.38 108 ASP A CA 1
ATOM 860 C C . ASP A 1 108 ? -3.369 2.990 -17.564 1.00 93.38 108 ASP A C 1
ATOM 862 O O . ASP A 1 108 ? -3.890 2.647 -16.494 1.00 93.38 108 ASP A O 1
ATOM 866 N N . PRO A 1 109 ? -3.550 4.233 -18.062 1.00 93.38 109 PRO A N 1
ATOM 867 C CA . PRO A 1 109 ? -4.374 5.246 -17.403 1.00 93.38 109 PRO A CA 1
ATOM 868 C C . PRO A 1 109 ? -5.831 4.825 -17.183 1.00 93.38 109 PRO A C 1
ATOM 870 O O . PRO A 1 109 ? -6.498 5.381 -16.310 1.00 93.38 109 PRO A O 1
ATOM 873 N N . SER A 1 110 ? -6.349 3.852 -17.943 1.00 94.25 110 SER A N 1
ATOM 874 C CA . SER A 1 110 ? -7.705 3.322 -17.744 1.00 94.25 110 SER A CA 1
ATOM 875 C C . SER A 1 110 ? -7.865 2.602 -16.398 1.00 94.25 110 SER A C 1
ATOM 877 O O . SER A 1 110 ? -8.982 2.440 -15.903 1.00 94.25 110 SER A O 1
ATOM 879 N N . GLY A 1 111 ? -6.747 2.208 -15.780 1.00 92.50 111 GLY A N 1
ATOM 880 C CA . GLY A 1 111 ? -6.703 1.607 -14.456 1.00 92.50 111 GLY A CA 1
ATOM 881 C C . GLY A 1 111 ? -6.812 2.602 -13.299 1.00 92.50 111 GLY A C 1
ATOM 882 O O . GLY A 1 111 ? -6.915 2.145 -12.157 1.00 92.50 111 GLY A O 1
ATOM 883 N N . PHE A 1 112 ? -6.774 3.915 -13.560 1.00 95.06 112 PHE A N 1
ATOM 884 C CA . PHE A 1 112 ? -6.830 4.942 -12.519 1.00 95.06 112 PHE A CA 1
ATOM 885 C C . PHE A 1 112 ? -8.225 5.079 -11.906 1.00 95.06 112 PHE A C 1
ATOM 887 O O . PHE A 1 112 ? -9.249 4.961 -12.580 1.00 95.06 112 PHE A O 1
ATOM 894 N N . MET A 1 113 ? -8.250 5.364 -10.609 1.00 92.75 113 MET A N 1
ATOM 895 C CA . MET A 1 113 ? -9.447 5.511 -9.796 1.00 92.75 113 MET A CA 1
ATOM 896 C C . MET A 1 113 ? -9.369 6.801 -8.969 1.00 92.75 113 MET A C 1
ATOM 898 O O . MET A 1 113 ? -8.287 7.170 -8.509 1.00 92.75 113 MET A O 1
ATOM 902 N N . PRO A 1 114 ? -10.499 7.496 -8.758 1.00 87.56 114 PRO A N 1
ATOM 903 C CA . PRO A 1 114 ? -10.573 8.603 -7.812 1.00 87.56 114 PRO A CA 1
ATOM 904 C C . PRO A 1 114 ? -10.216 8.166 -6.385 1.00 87.56 114 PRO A C 1
ATOM 906 O O . PRO A 1 114 ? -10.607 7.082 -5.961 1.00 87.56 114 PRO A O 1
ATOM 909 N N . ASP A 1 115 ? -9.592 9.052 -5.602 1.00 82.75 115 ASP A N 1
ATOM 910 C CA . ASP A 1 115 ? -9.237 8.783 -4.196 1.00 82.75 115 ASP A CA 1
ATOM 911 C C . ASP A 1 115 ? -10.440 8.328 -3.345 1.00 82.75 115 ASP A C 1
ATOM 913 O O . ASP A 1 115 ? -10.300 7.497 -2.451 1.00 82.75 115 ASP A O 1
ATOM 917 N N . ALA A 1 116 ? -11.643 8.838 -3.637 1.00 80.50 116 ALA A N 1
ATOM 918 C CA . ALA A 1 116 ? -12.871 8.448 -2.940 1.00 80.50 116 ALA A CA 1
ATOM 919 C C . ALA A 1 116 ? -13.242 6.968 -3.148 1.00 80.50 116 ALA A C 1
ATOM 921 O O . ALA A 1 116 ? -13.840 6.363 -2.261 1.00 80.50 116 ALA A O 1
ATOM 922 N N . ASP A 1 117 ? -12.855 6.389 -4.286 1.00 86.44 117 ASP A N 1
ATOM 923 C CA . ASP A 1 117 ? -13.118 4.990 -4.635 1.00 86.44 117 ASP A CA 1
ATOM 924 C C . ASP A 1 117 ? -12.004 4.052 -4.140 1.00 86.44 117 ASP A C 1
ATOM 926 O O . ASP A 1 117 ? -12.117 2.832 -4.261 1.00 86.44 117 ASP A O 1
ATOM 930 N N . LEU A 1 118 ? -10.928 4.612 -3.575 1.00 87.12 118 LEU A N 1
ATOM 931 C CA . LEU A 1 118 ? -9.864 3.861 -2.912 1.00 87.12 118 LEU A CA 1
ATOM 932 C C . LEU A 1 118 ? -10.211 3.553 -1.448 1.00 87.12 118 LEU A C 1
ATOM 934 O O . LEU A 1 118 ? -9.579 2.694 -0.848 1.00 87.12 118 LEU A O 1
ATOM 938 N N . ALA A 1 119 ? -11.193 4.224 -0.842 1.00 88.56 119 ALA A N 1
ATOM 939 C CA . ALA A 1 119 ? -11.586 3.923 0.531 1.00 88.56 119 ALA A CA 1
ATOM 940 C C . ALA A 1 119 ? -12.262 2.544 0.626 1.00 88.56 119 ALA A C 1
ATOM 942 O O . ALA A 1 119 ? -13.238 2.266 -0.074 1.00 88.56 119 ALA A O 1
ATOM 943 N N . GLU A 1 120 ? -11.779 1.689 1.527 1.00 91.19 120 GLU A N 1
ATOM 944 C CA . GLU A 1 120 ? -12.344 0.355 1.754 1.00 91.19 120 GLU A CA 1
ATOM 945 C C . GLU A 1 120 ? -13.064 0.231 3.102 1.00 91.19 120 GLU A C 1
ATOM 947 O O . GLU A 1 120 ? -12.909 1.037 4.027 1.00 91.19 120 GLU A O 1
ATOM 952 N N . HIS A 1 121 ? -13.895 -0.809 3.200 1.00 92.75 121 HIS A N 1
ATOM 953 C CA . HIS A 1 121 ? -14.557 -1.201 4.434 1.00 92.75 121 HIS A CA 1
ATOM 954 C C . HIS A 1 121 ? -14.005 -2.532 4.929 1.00 92.75 121 HIS A C 1
ATOM 956 O O . HIS A 1 121 ? -14.140 -3.561 4.263 1.00 92.75 121 HIS A O 1
ATOM 962 N N . PHE A 1 122 ? -13.446 -2.517 6.130 1.00 94.12 122 PHE A N 1
ATOM 963 C CA . PHE A 1 122 ? -12.931 -3.693 6.810 1.00 94.12 122 PHE A CA 1
ATOM 964 C C . PHE A 1 122 ? -13.889 -4.107 7.919 1.00 94.12 122 PHE A C 1
ATOM 966 O O . PHE A 1 122 ? -14.476 -3.275 8.607 1.00 94.12 122 PHE A O 1
ATOM 973 N N . THR A 1 123 ? -14.048 -5.411 8.115 1.00 95.12 123 THR A N 1
ATOM 974 C CA . THR A 1 123 ? -14.798 -5.962 9.244 1.00 95.12 123 THR A CA 1
ATOM 975 C C . THR A 1 123 ? -13.935 -6.991 9.947 1.00 95.12 123 THR A C 1
ATOM 977 O O . THR A 1 123 ? -13.418 -7.906 9.306 1.00 95.12 123 THR A O 1
ATOM 980 N N . LEU A 1 124 ? -13.789 -6.845 11.260 1.00 95.38 124 LEU A N 1
ATOM 981 C CA . LEU A 1 124 ? -12.938 -7.702 12.069 1.00 95.38 124 LEU A CA 1
ATOM 982 C C . LEU A 1 124 ? -13.685 -8.155 13.331 1.00 95.38 124 LEU A C 1
ATOM 984 O O . LEU A 1 124 ? -14.077 -7.318 14.150 1.00 95.38 124 LEU A O 1
ATOM 988 N N . PRO A 1 125 ? -13.884 -9.472 13.513 1.00 95.50 125 PRO A N 1
ATOM 989 C CA . PRO A 1 125 ? -14.288 -10.020 14.797 1.00 95.50 125 PRO A CA 1
ATOM 990 C C . PRO A 1 125 ? -13.206 -9.758 15.848 1.00 95.50 125 PRO A C 1
ATOM 992 O O . PRO A 1 125 ? -12.031 -10.036 15.605 1.00 95.50 125 PRO A O 1
ATOM 995 N N . VAL A 1 126 ? -13.603 -9.241 17.006 1.00 95.19 126 VAL A N 1
ATOM 996 C CA . VAL A 1 126 ? -12.706 -8.940 18.126 1.00 95.19 126 VAL A CA 1
ATOM 997 C C . VAL A 1 126 ? -13.312 -9.382 19.451 1.00 95.19 126 VAL A C 1
ATOM 999 O O . VAL A 1 126 ? -14.528 -9.536 19.575 1.00 95.19 126 VAL A O 1
ATOM 1002 N N . ASP A 1 127 ? -12.460 -9.536 20.459 1.00 94.50 127 ASP A N 1
ATOM 1003 C CA . ASP A 1 127 ? -12.907 -9.734 21.833 1.00 94.50 127 ASP A CA 1
ATOM 1004 C C . ASP A 1 127 ? -13.555 -8.458 22.394 1.00 94.50 127 ASP A C 1
ATOM 1006 O O . ASP A 1 127 ? -13.203 -7.335 22.020 1.00 94.50 127 ASP A O 1
ATOM 1010 N N . GLU A 1 128 ? -14.461 -8.620 23.364 1.00 94.38 128 GLU A N 1
ATOM 1011 C CA . GLU A 1 128 ? -15.190 -7.502 23.988 1.00 94.38 128 GLU A CA 1
ATOM 1012 C C . GLU A 1 128 ? -14.249 -6.448 24.596 1.00 94.38 128 GLU A C 1
ATOM 1014 O O . GLU A 1 128 ? -14.559 -5.259 24.585 1.00 94.38 128 GLU A O 1
ATOM 1019 N N . ALA A 1 129 ? -13.078 -6.869 25.087 1.00 93.94 129 ALA A N 1
ATOM 1020 C CA . ALA A 1 129 ? -12.071 -5.967 25.639 1.00 93.94 129 ALA A CA 1
ATOM 1021 C C . ALA A 1 129 ? -11.531 -4.984 24.587 1.00 93.94 129 ALA A C 1
ATOM 1023 O O . ALA A 1 129 ? -11.404 -3.799 24.877 1.00 93.94 129 ALA A O 1
ATOM 1024 N N . VAL A 1 130 ? -11.274 -5.456 23.362 1.00 93.88 130 VAL A N 1
ATOM 1025 C CA . VAL A 1 130 ? -10.803 -4.612 22.251 1.00 93.88 130 VAL A CA 1
ATOM 1026 C C . VAL A 1 130 ? -11.922 -3.692 21.778 1.00 93.88 130 VAL A C 1
ATOM 1028 O O . VAL A 1 130 ? -11.681 -2.517 21.517 1.00 93.88 130 VAL A O 1
ATOM 1031 N N . LEU A 1 131 ? -13.160 -4.197 21.712 1.00 94.56 131 LEU A N 1
ATOM 1032 C CA . LEU A 1 131 ? -14.312 -3.367 21.361 1.00 94.56 131 LEU A CA 1
ATOM 1033 C C . LEU A 1 131 ? -14.493 -2.213 22.364 1.00 94.56 131 LEU A C 1
ATOM 1035 O O . LEU A 1 131 ? -14.740 -1.082 21.954 1.00 94.56 131 LEU A O 1
ATOM 1039 N N . LEU A 1 132 ? -14.354 -2.483 23.666 1.00 93.62 132 LEU A N 1
ATOM 1040 C CA . LEU A 1 132 ? -14.456 -1.468 24.716 1.00 93.62 132 LEU A CA 1
ATOM 1041 C C . LEU A 1 132 ? -13.281 -0.480 24.691 1.00 93.62 132 LEU A C 1
ATOM 1043 O O . LEU A 1 132 ? -13.501 0.719 24.874 1.00 93.62 132 LEU A O 1
ATOM 1047 N N . ASP A 1 133 ? -12.061 -0.966 24.450 1.00 93.94 133 ASP A N 1
ATOM 1048 C CA . ASP A 1 133 ? -10.871 -0.125 24.283 1.00 93.94 133 ASP A CA 1
ATOM 1049 C C . ASP A 1 133 ? -11.069 0.852 23.122 1.00 93.94 133 ASP A C 1
ATOM 1051 O O . ASP A 1 133 ? -10.971 2.061 23.316 1.00 93.94 133 ASP A O 1
ATOM 1055 N N . ALA A 1 134 ? -11.501 0.352 21.961 1.00 93.38 134 ALA A N 1
ATOM 1056 C CA . ALA A 1 134 ? -11.794 1.178 20.795 1.00 93.38 134 ALA A CA 1
ATOM 1057 C C . ALA A 1 134 ? -12.886 2.227 21.051 1.00 93.38 134 ALA A C 1
ATOM 1059 O O . ALA A 1 134 ? -12.866 3.274 20.424 1.00 93.38 134 ALA A O 1
ATOM 1060 N N . GLN A 1 135 ? -13.837 1.980 21.957 1.00 91.50 135 GLN A N 1
ATOM 1061 C CA . GLN A 1 135 ? -14.892 2.946 22.297 1.00 91.50 135 GLN A CA 1
ATOM 1062 C C . GLN A 1 135 ? -14.440 4.014 23.298 1.00 91.50 135 GLN A C 1
ATOM 1064 O O . GLN A 1 135 ? -15.061 5.074 23.389 1.00 91.50 135 GLN A O 1
ATOM 1069 N N . THR A 1 136 ? -13.404 3.717 24.081 1.00 92.38 136 THR A N 1
ATOM 1070 C CA . THR A 1 136 ? -12.977 4.540 25.222 1.00 92.38 136 THR A CA 1
ATOM 1071 C C . THR A 1 136 ? -11.698 5.313 24.918 1.00 92.38 136 THR A C 1
ATOM 1073 O O . THR A 1 136 ? -11.517 6.421 25.421 1.00 92.38 136 THR A O 1
ATOM 1076 N N . ASN A 1 137 ? -10.826 4.745 24.087 1.00 92.94 137 ASN A N 1
ATOM 1077 C CA . ASN A 1 137 ? -9.496 5.251 23.793 1.00 92.94 137 ASN A CA 1
ATOM 1078 C C . ASN A 1 137 ? -9.330 5.545 22.298 1.00 92.94 137 ASN A C 1
ATOM 1080 O O . ASN A 1 137 ? -9.913 4.890 21.431 1.00 92.94 137 ASN A O 1
ATOM 1084 N N . ASN A 1 138 ? -8.523 6.565 22.010 1.00 91.94 138 ASN A N 1
ATOM 1085 C CA . ASN A 1 138 ? -8.112 6.950 20.667 1.00 91.94 138 ASN A CA 1
ATOM 1086 C C . ASN A 1 138 ? -6.700 7.572 20.743 1.00 91.94 138 ASN A C 1
ATOM 1088 O O . ASN A 1 138 ? -6.565 8.664 21.306 1.00 91.94 138 ASN A O 1
ATOM 1092 N N . PRO A 1 139 ? -5.654 6.902 20.233 1.00 93.88 139 PRO A N 1
ATOM 1093 C CA . PRO A 1 139 ? -5.712 5.629 19.515 1.00 93.88 139 PRO A CA 1
ATOM 1094 C C . PRO A 1 139 ? -6.004 4.423 20.423 1.00 93.88 139 PRO A C 1
ATOM 1096 O O . PRO A 1 139 ? -5.899 4.515 21.647 1.00 93.88 139 PRO A O 1
ATOM 1099 N N . PHE A 1 140 ? -6.337 3.287 19.810 1.00 92.94 140 PHE A N 1
ATOM 1100 C CA . PHE A 1 140 ? -6.504 1.992 20.483 1.00 92.94 140 PHE A CA 1
ATOM 1101 C C . PHE A 1 140 ? -5.608 0.921 19.847 1.00 92.94 140 PHE A C 1
ATOM 1103 O O . PHE A 1 140 ? -5.125 1.096 18.722 1.00 92.94 140 PHE A O 1
ATOM 1110 N N . HIS A 1 141 ? -5.385 -0.183 20.563 1.00 91.25 141 HIS A N 1
ATOM 1111 C CA . HIS A 1 141 ? -4.514 -1.268 20.103 1.00 91.25 141 HIS A CA 1
ATOM 1112 C C . HIS A 1 141 ? -5.317 -2.462 19.598 1.00 91.25 141 HIS A C 1
ATOM 1114 O O . HIS A 1 141 ? -6.297 -2.887 20.212 1.00 91.25 141 HIS A O 1
ATOM 1120 N N . ILE A 1 142 ? -4.851 -3.063 18.508 1.00 91.25 142 ILE A N 1
ATOM 1121 C CA . ILE A 1 142 ? -5.412 -4.304 17.987 1.00 91.25 142 ILE A CA 1
ATOM 1122 C C . ILE A 1 142 ? -4.316 -5.212 17.443 1.00 91.25 142 ILE A C 1
ATOM 1124 O O . ILE A 1 142 ? -3.301 -4.754 16.920 1.00 91.25 142 ILE A O 1
ATOM 1128 N N . LYS A 1 143 ? -4.515 -6.524 17.571 1.00 90.06 143 LYS A N 1
ATOM 1129 C CA . LYS A 1 143 ? -3.607 -7.508 16.985 1.00 90.06 143 LYS A CA 1
ATOM 1130 C C . LYS A 1 143 ? -3.606 -7.362 15.463 1.00 90.06 143 LYS A C 1
ATOM 1132 O O . LYS A 1 143 ? -4.672 -7.254 14.856 1.00 90.06 143 LYS A O 1
ATOM 1137 N N . ASP A 1 144 ? -2.421 -7.380 14.856 1.00 85.56 144 ASP A N 1
ATOM 1138 C CA . ASP A 1 144 ? -2.311 -7.393 13.399 1.00 85.56 144 ASP A CA 1
ATOM 1139 C C . ASP A 1 144 ? -2.963 -8.668 12.847 1.00 85.56 144 ASP A C 1
ATOM 1141 O O . ASP A 1 144 ? -2.807 -9.766 13.392 1.00 85.56 144 ASP A O 1
ATOM 1145 N N . ALA A 1 145 ? -3.730 -8.510 11.777 1.00 88.44 145 ALA A N 1
ATOM 1146 C CA . ALA A 1 145 ? -4.510 -9.574 11.167 1.00 88.44 145 ALA A CA 1
ATOM 1147 C C . ALA A 1 145 ? -4.438 -9.441 9.649 1.00 88.44 145 ALA A C 1
ATOM 1149 O O . ALA A 1 145 ? -4.440 -8.330 9.123 1.00 88.44 145 ALA A O 1
ATOM 1150 N N . ASP A 1 146 ? -4.453 -10.564 8.929 1.00 87.69 146 ASP A N 1
ATOM 1151 C CA . ASP A 1 146 ? -4.324 -10.555 7.465 1.00 87.69 146 ASP A CA 1
ATOM 1152 C C . ASP A 1 146 ? -5.416 -9.720 6.779 1.00 87.69 146 ASP A C 1
ATOM 1154 O O . ASP A 1 146 ? -5.151 -9.043 5.787 1.00 87.69 146 ASP A O 1
ATOM 1158 N N . VAL A 1 147 ? -6.634 -9.697 7.337 1.00 89.50 147 VAL A N 1
ATOM 1159 C CA . VAL A 1 147 ? -7.733 -8.856 6.828 1.00 89.50 147 VAL A CA 1
ATOM 1160 C C . VAL A 1 147 ? -7.411 -7.361 6.908 1.00 89.50 147 VAL A C 1
ATOM 1162 O O . VAL A 1 147 ? -7.881 -6.588 6.083 1.00 89.50 147 VAL A O 1
ATOM 1165 N N . LEU A 1 148 ? -6.570 -6.958 7.861 1.00 90.94 148 LEU A N 1
ATOM 1166 C CA . LEU A 1 148 ? -6.116 -5.586 8.057 1.00 90.94 148 LEU A CA 1
ATOM 1167 C C . LEU A 1 148 ? -4.855 -5.269 7.252 1.00 90.94 148 LEU A C 1
ATOM 1169 O O . LEU A 1 148 ? -4.343 -4.162 7.358 1.00 90.94 148 LEU A O 1
ATOM 1173 N N . ARG A 1 149 ? -4.324 -6.182 6.433 1.00 88.88 149 ARG A N 1
ATOM 1174 C CA . ARG A 1 149 ? -3.083 -5.950 5.672 1.00 88.88 149 ARG A CA 1
ATOM 1175 C C . ARG A 1 149 ? -3.130 -4.680 4.812 1.00 88.88 149 ARG A C 1
ATOM 1177 O O . ARG A 1 149 ? -2.129 -3.981 4.712 1.00 88.88 149 ARG A O 1
ATOM 1184 N N . TYR A 1 150 ? -4.293 -4.393 4.230 1.00 90.38 150 TYR A N 1
ATOM 1185 C CA . TYR A 1 150 ? -4.516 -3.276 3.307 1.00 90.38 150 TYR A CA 1
ATOM 1186 C C . TYR A 1 150 ? -5.219 -2.067 3.925 1.00 90.38 150 TYR A C 1
ATOM 1188 O O . TYR A 1 150 ? -5.487 -1.115 3.199 1.00 90.38 150 TYR A O 1
ATOM 1196 N N . ILE A 1 151 ? -5.518 -2.097 5.227 1.00 91.94 151 ILE A N 1
ATOM 1197 C CA . ILE A 1 151 ? -6.154 -0.954 5.880 1.00 91.94 151 ILE A CA 1
ATOM 1198 C C . ILE A 1 151 ? -5.191 0.233 5.925 1.00 91.94 151 ILE A C 1
ATOM 1200 O O . ILE A 1 151 ? -4.002 0.069 6.226 1.00 91.94 151 ILE A O 1
ATOM 1204 N N . ASP A 1 152 ? -5.720 1.409 5.611 1.00 90.38 152 ASP A N 1
ATOM 1205 C CA . ASP A 1 152 ? -5.001 2.674 5.543 1.00 90.38 152 ASP A CA 1
ATOM 1206 C C . ASP A 1 152 ? -5.902 3.851 5.961 1.00 90.38 152 ASP A C 1
ATOM 1208 O O . ASP A 1 152 ? -7.109 3.716 6.187 1.00 90.38 152 ASP A O 1
ATOM 1212 N N . THR A 1 153 ? -5.319 5.041 6.047 1.00 89.38 153 THR A N 1
ATOM 1213 C CA . THR A 1 153 ? -6.054 6.278 6.309 1.00 89.38 153 THR A CA 1
ATOM 1214 C C . THR A 1 153 ? -7.162 6.497 5.273 1.00 89.38 153 THR A C 1
ATOM 1216 O O . THR A 1 153 ? -6.989 6.276 4.068 1.00 89.38 153 THR A O 1
ATOM 1219 N N . GLY A 1 154 ? -8.323 6.944 5.757 1.00 89.00 154 GLY A N 1
ATOM 1220 C CA . GLY A 1 154 ? -9.532 7.154 4.957 1.00 89.00 154 GLY A CA 1
ATOM 1221 C C . GLY A 1 154 ? -10.446 5.932 4.853 1.00 89.00 154 GLY A C 1
ATOM 1222 O O . GLY A 1 154 ? -11.589 6.080 4.420 1.00 89.00 154 GLY A O 1
ATOM 1223 N N . ASP A 1 155 ? -9.986 4.755 5.280 1.00 92.69 155 ASP A N 1
ATOM 1224 C CA . ASP A 1 155 ? -10.809 3.548 5.305 1.00 92.69 155 ASP A CA 1
ATOM 1225 C C . ASP A 1 155 ? -11.756 3.532 6.510 1.00 92.69 155 ASP A C 1
ATOM 1227 O O . ASP A 1 155 ? -11.652 4.320 7.456 1.00 92.69 155 ASP A O 1
ATOM 1231 N N . THR A 1 156 ? -12.696 2.593 6.486 1.00 94.75 156 THR A N 1
ATOM 1232 C CA . THR A 1 156 ? -13.587 2.331 7.618 1.00 94.75 156 THR A CA 1
ATOM 1233 C C . THR A 1 156 ? -13.347 0.942 8.187 1.00 94.75 156 THR A C 1
ATOM 1235 O O . THR A 1 156 ? -13.213 -0.029 7.445 1.00 94.75 156 THR A O 1
ATOM 1238 N N . LEU A 1 157 ? -13.317 0.839 9.514 1.00 96.19 157 LEU A N 1
ATOM 1239 C CA . LEU A 1 157 ? -13.134 -0.415 10.237 1.00 96.19 157 LEU A CA 1
ATOM 1240 C C . LEU A 1 157 ? -14.331 -0.673 11.140 1.00 96.19 157 LEU A C 1
ATOM 1242 O O . LEU A 1 157 ? -14.587 0.087 12.071 1.00 96.19 157 LEU A O 1
ATOM 1246 N N . THR A 1 158 ? -15.040 -1.767 10.889 1.00 96.62 158 THR A N 1
ATOM 1247 C CA . THR A 1 158 ? -16.070 -2.284 11.786 1.00 96.62 158 THR A CA 1
ATOM 1248 C C . THR A 1 158 ? -15.488 -3.374 12.669 1.00 96.62 158 THR A C 1
ATOM 1250 O O . THR A 1 158 ? -15.095 -4.437 12.186 1.00 96.62 158 THR A O 1
ATOM 1253 N N . LEU A 1 159 ? -15.472 -3.125 13.973 1.00 96.56 159 LEU A N 1
ATOM 1254 C CA . LEU A 1 159 ? -15.144 -4.128 14.978 1.00 96.56 159 LEU A CA 1
ATOM 1255 C C . LEU A 1 159 ? -16.432 -4.791 15.458 1.00 96.56 159 LEU A C 1
ATOM 1257 O O . LEU A 1 159 ? -17.381 -4.096 15.827 1.00 96.56 159 LEU A O 1
ATOM 1261 N N . CYS A 1 160 ? -16.456 -6.120 15.477 1.00 95.62 160 CYS A N 1
ATOM 1262 C CA . CYS A 1 160 ? -17.624 -6.905 15.872 1.00 95.62 160 CYS A CA 1
ATOM 1263 C C . CYS A 1 160 ? -17.303 -7.785 17.082 1.00 95.62 160 CYS A C 1
ATOM 1265 O O . CYS A 1 160 ? -16.399 -8.613 17.006 1.00 95.62 160 CYS A O 1
ATOM 1267 N N . SER A 1 161 ? -18.092 -7.679 18.152 1.00 95.69 161 SER A N 1
ATOM 1268 C CA . SER A 1 161 ? -18.093 -8.638 19.265 1.00 95.69 161 SER A CA 1
ATOM 1269 C C . SER A 1 161 ? -19.531 -9.041 19.571 1.00 95.69 161 SER A C 1
ATOM 1271 O O . SER A 1 161 ? -20.372 -8.203 19.901 1.00 95.69 161 SER A O 1
ATOM 1273 N N . HIS A 1 162 ? -19.827 -10.339 19.470 1.00 89.88 162 HIS A N 1
ATOM 1274 C CA . HIS A 1 162 ? -21.165 -10.890 19.699 1.00 89.88 162 HIS A CA 1
ATOM 1275 C C . HIS A 1 162 ? -22.248 -10.141 18.891 1.00 89.88 162 HIS A C 1
ATOM 1277 O O . HIS A 1 162 ? -22.235 -10.175 17.664 1.00 89.88 162 HIS A O 1
ATOM 1283 N N . ASN A 1 163 ? -23.173 -9.458 19.577 1.00 88.69 163 ASN A N 1
ATOM 1284 C CA . ASN A 1 163 ? -24.277 -8.701 18.980 1.00 88.69 163 ASN A CA 1
ATOM 1285 C C . ASN A 1 163 ? -24.010 -7.187 18.932 1.00 88.69 163 ASN A C 1
ATOM 1287 O O . ASN A 1 163 ? -24.951 -6.422 18.738 1.00 88.69 163 ASN A O 1
ATOM 1291 N N . ARG A 1 164 ? -22.769 -6.752 19.175 1.00 93.12 164 ARG A N 1
ATOM 1292 C CA . ARG A 1 164 ? -22.366 -5.344 19.203 1.00 93.12 164 ARG A CA 1
ATOM 1293 C C . ARG A 1 164 ? -21.324 -5.077 18.132 1.00 93.12 164 ARG A C 1
ATOM 1295 O O . ARG A 1 164 ? -20.463 -5.914 17.847 1.00 93.12 164 ARG A O 1
ATOM 1302 N N . SER A 1 165 ? -21.371 -3.876 17.584 1.00 94.81 165 SER A N 1
ATOM 1303 C CA . SER A 1 165 ? -20.375 -3.398 16.639 1.00 94.81 165 SER A CA 1
ATOM 1304 C C . SER A 1 165 ? -20.102 -1.910 16.798 1.00 94.81 165 SER A C 1
ATOM 1306 O O . SER A 1 165 ? -20.968 -1.136 17.220 1.00 94.81 165 SER A O 1
ATOM 1308 N N . VAL A 1 166 ? -18.879 -1.517 16.454 1.00 95.00 166 VAL A N 1
ATOM 1309 C CA . VAL A 1 166 ? -18.504 -0.114 16.281 1.00 95.00 166 VAL A CA 1
ATOM 1310 C C . VAL A 1 166 ? -17.823 0.050 14.931 1.00 95.00 166 VAL A C 1
ATOM 1312 O O . VAL A 1 166 ? -16.923 -0.718 14.595 1.00 95.00 166 VAL A O 1
ATOM 1315 N N . THR A 1 167 ? -18.266 1.034 14.154 1.00 96.25 167 THR A N 1
ATOM 1316 C CA . THR A 1 167 ? -17.619 1.424 12.899 1.00 96.25 167 THR A CA 1
ATOM 1317 C C . THR A 1 167 ? -16.833 2.707 13.121 1.00 96.25 167 THR A C 1
ATOM 1319 O O . THR A 1 167 ? -17.379 3.700 13.609 1.00 96.25 167 THR A O 1
ATOM 1322 N N . LEU A 1 168 ? -15.557 2.665 12.750 1.00 95.56 168 LEU A N 1
ATOM 1323 C CA . LEU A 1 168 ? -14.564 3.712 12.948 1.00 95.56 168 LEU A CA 1
ATOM 1324 C C . LEU A 1 168 ? -14.085 4.228 11.589 1.00 95.56 168 LEU A C 1
ATOM 1326 O O . LEU A 1 168 ? -13.834 3.430 10.685 1.00 95.56 168 LEU A O 1
ATOM 1330 N N . TYR A 1 169 ? -13.931 5.544 11.449 1.00 94.44 169 TYR A N 1
ATOM 1331 C CA . TYR A 1 169 ? -13.277 6.159 10.291 1.00 94.44 169 TYR A CA 1
ATOM 1332 C C . TYR A 1 169 ? -11.791 6.356 10.591 1.00 94.44 169 TYR A C 1
ATOM 1334 O O . TYR A 1 169 ? -11.452 7.158 11.462 1.00 94.44 169 TYR A O 1
ATOM 1342 N N . VAL A 1 170 ? -10.919 5.624 9.901 1.00 93.56 170 VAL A N 1
ATOM 1343 C CA . VAL A 1 170 ? -9.484 5.563 10.199 1.00 93.56 170 VAL A CA 1
ATOM 1344 C C . VAL A 1 170 ? -8.786 6.849 9.766 1.00 93.56 170 VAL A C 1
ATOM 1346 O O . VAL A 1 170 ? -8.899 7.281 8.616 1.00 93.56 170 VAL A O 1
ATOM 1349 N N . THR A 1 171 ? -8.047 7.459 10.689 1.00 93.12 171 THR A N 1
ATOM 1350 C CA . THR A 1 171 ? -7.302 8.706 10.452 1.00 93.12 171 THR A CA 1
ATOM 1351 C C . THR A 1 171 ? -5.794 8.524 10.489 1.00 93.12 171 THR A C 1
ATOM 1353 O O . THR A 1 171 ? -5.090 9.331 9.888 1.00 93.12 171 THR A O 1
ATOM 1356 N N . ASP A 1 172 ? -5.307 7.494 11.181 1.00 90.88 172 ASP A N 1
ATOM 1357 C CA . ASP A 1 172 ? -3.893 7.136 11.219 1.00 90.88 172 ASP A CA 1
ATOM 1358 C C . ASP A 1 172 ? -3.712 5.675 11.642 1.00 90.88 172 ASP A C 1
ATOM 1360 O O . ASP A 1 172 ? -4.545 5.118 12.370 1.00 90.88 172 ASP A O 1
ATOM 1364 N N . ILE A 1 173 ? -2.612 5.069 11.197 1.00 90.06 173 ILE A N 1
ATOM 1365 C CA . ILE A 1 173 ? -2.241 3.693 11.526 1.00 90.06 173 ILE A CA 1
ATOM 1366 C C . ILE A 1 173 ? -0.746 3.636 11.796 1.00 90.06 173 ILE A C 1
ATOM 1368 O O . ILE A 1 173 ? 0.070 3.832 10.891 1.00 90.06 173 ILE A O 1
ATOM 1372 N N . ASP A 1 174 ? -0.389 3.250 13.017 1.00 88.56 174 ASP A N 1
ATOM 1373 C CA . ASP A 1 174 ? 0.979 2.869 13.335 1.00 88.56 174 ASP A CA 1
ATOM 1374 C C . ASP A 1 174 ? 1.097 1.346 13.421 1.00 88.56 174 ASP A C 1
ATOM 1376 O O . ASP A 1 174 ? 0.346 0.667 14.127 1.00 88.56 174 ASP A O 1
ATOM 1380 N N . ARG A 1 175 ? 2.051 0.803 12.663 1.00 84.50 175 ARG A N 1
ATOM 1381 C CA . ARG A 1 175 ? 2.381 -0.621 12.660 1.00 84.50 175 ARG A CA 1
ATOM 1382 C C . ARG A 1 175 ? 3.632 -0.811 13.491 1.00 84.50 175 ARG A C 1
ATOM 1384 O O . ARG A 1 175 ? 4.749 -0.702 12.979 1.00 84.50 175 ARG A O 1
ATOM 1391 N N . THR A 1 176 ? 3.443 -1.119 14.765 1.00 72.62 176 THR A N 1
ATOM 1392 C CA . THR A 1 176 ? 4.547 -1.370 15.685 1.00 72.62 176 THR A CA 1
ATOM 1393 C C . THR A 1 176 ? 4.781 -2.871 15.842 1.00 72.62 176 THR A C 1
ATOM 1395 O O . THR A 1 176 ? 3.876 -3.707 15.761 1.00 72.62 176 THR A O 1
ATOM 1398 N N . ARG A 1 177 ? 6.047 -3.243 16.037 1.00 56.69 177 ARG A N 1
ATOM 1399 C CA . ARG A 1 177 ? 6.396 -4.555 16.585 1.00 56.69 177 ARG A CA 1
ATOM 1400 C C . ARG A 1 177 ? 6.677 -4.359 18.063 1.00 56.69 177 ARG A C 1
ATOM 1402 O O . ARG A 1 177 ? 7.663 -3.704 18.393 1.00 56.69 177 ARG A O 1
ATOM 1409 N N . ASP A 1 178 ? 5.839 -4.931 18.918 1.00 50.62 178 ASP A N 1
ATOM 1410 C CA . ASP A 1 178 ? 6.159 -5.074 20.335 1.00 50.62 178 ASP A CA 1
ATOM 1411 C C . ASP A 1 178 ? 6.645 -6.509 20.577 1.00 50.62 178 ASP A C 1
ATOM 1413 O O . ASP A 1 178 ? 5.887 -7.482 20.535 1.00 50.62 178 ASP A O 1
ATOM 1417 N N . GLY A 1 179 ? 7.963 -6.666 20.716 1.00 58.50 179 GLY A N 1
ATOM 1418 C CA . GLY A 1 179 ? 8.597 -7.979 20.812 1.00 58.50 179 GLY A CA 1
ATOM 1419 C C . GLY A 1 179 ? 8.348 -8.860 19.577 1.00 58.50 179 GLY A C 1
ATOM 1420 O O . GLY A 1 179 ? 8.851 -8.574 18.490 1.00 58.50 179 GLY A O 1
ATOM 1421 N N . LEU A 1 180 ? 7.621 -9.971 19.761 1.00 51.22 180 LEU A N 1
ATOM 1422 C CA . LEU A 1 180 ? 7.307 -10.958 18.712 1.00 51.22 180 LEU A CA 1
ATOM 1423 C C . LEU A 1 180 ? 5.909 -10.787 18.101 1.00 51.22 180 LEU A C 1
ATOM 1425 O O . LEU A 1 180 ? 5.634 -11.398 17.066 1.00 51.22 180 LEU A O 1
ATOM 1429 N N . GLU A 1 181 ? 5.027 -9.990 18.709 1.00 61.56 181 GLU A N 1
ATOM 1430 C CA . GLU A 1 181 ? 3.680 -9.773 18.185 1.00 61.56 181 GLU A CA 1
ATOM 1431 C C . GLU A 1 181 ? 3.614 -8.469 17.385 1.00 61.56 181 GLU A C 1
ATOM 1433 O O . GLU A 1 181 ? 4.109 -7.414 17.788 1.00 61.56 181 GLU A O 1
ATOM 1438 N N . LYS A 1 182 ? 3.021 -8.560 16.191 1.00 77.12 182 LYS A N 1
ATOM 1439 C CA . LYS A 1 182 ? 2.690 -7.387 15.387 1.00 77.12 182 LYS A CA 1
ATOM 1440 C C . LYS A 1 182 ? 1.395 -6.795 15.935 1.00 77.12 182 LYS A C 1
ATOM 1442 O O . LYS A 1 182 ? 0.371 -7.483 15.974 1.00 77.12 182 LYS A O 1
ATOM 1447 N N . THR A 1 183 ? 1.453 -5.528 16.319 1.00 84.56 183 THR A N 1
ATOM 1448 C CA . THR A 1 183 ? 0.318 -4.785 16.865 1.00 84.56 183 THR A CA 1
ATOM 1449 C C . THR A 1 183 ? 0.061 -3.574 15.981 1.00 84.56 183 THR A C 1
ATOM 1451 O O . THR A 1 183 ? 0.984 -2.958 15.447 1.00 84.56 183 THR A O 1
ATOM 1454 N N . LEU A 1 184 ? -1.212 -3.246 15.802 1.00 89.00 184 LEU A N 1
ATOM 1455 C CA . LEU A 1 184 ? -1.652 -2.039 15.124 1.00 89.00 184 LEU A CA 1
ATOM 1456 C C . LEU A 1 184 ? -2.179 -1.059 16.163 1.00 89.00 184 LEU A C 1
ATOM 1458 O O . LEU A 1 184 ? -2.982 -1.425 17.023 1.00 89.00 184 LEU A O 1
ATOM 1462 N N . VAL A 1 185 ? -1.736 0.186 16.053 1.00 90.19 185 VAL A N 1
ATOM 1463 C CA . VAL A 1 185 ? -2.282 1.324 16.785 1.00 90.19 185 VAL A CA 1
ATOM 1464 C C . VAL A 1 185 ? -3.145 2.096 15.801 1.00 90.19 185 VAL A C 1
ATOM 1466 O O . VAL A 1 185 ? -2.634 2.613 14.807 1.00 90.19 185 VAL A O 1
ATOM 1469 N N . ILE A 1 186 ? -4.453 2.136 16.039 1.00 91.19 186 ILE A N 1
ATOM 1470 C CA . ILE A 1 186 ? -5.407 2.756 15.115 1.00 91.19 186 ILE A CA 1
ATOM 1471 C C . ILE A 1 186 ? -5.958 4.029 15.742 1.00 91.19 186 ILE A C 1
ATOM 1473 O O . ILE A 1 186 ? -6.549 3.994 16.826 1.00 91.19 186 ILE A O 1
ATOM 1477 N N . SER A 1 187 ? -5.798 5.140 15.024 1.00 93.88 187 SER A N 1
ATOM 1478 C CA . SER A 1 187 ? -6.488 6.396 15.314 1.00 93.88 187 SER A CA 1
ATOM 1479 C C . SER A 1 187 ? -7.708 6.551 14.417 1.00 93.88 187 SER A C 1
ATOM 1481 O O . SER A 1 187 ? -7.708 6.124 13.257 1.00 93.88 187 SER A O 1
ATOM 1483 N N . TYR A 1 188 ? -8.752 7.186 14.942 1.00 93.38 188 TYR A N 1
ATOM 1484 C CA . TYR A 1 188 ? -9.994 7.392 14.200 1.00 93.38 188 TYR A CA 1
ATOM 1485 C C . TYR A 1 188 ? -10.661 8.744 14.483 1.00 93.38 188 TYR A C 1
ATOM 1487 O O . TYR A 1 188 ? -10.376 9.417 15.474 1.00 93.38 188 TYR A O 1
ATOM 1495 N N . ASP A 1 189 ? -11.580 9.153 13.609 1.00 91.56 189 ASP A N 1
ATOM 1496 C CA . ASP A 1 189 ? -12.422 10.337 13.809 1.00 91.56 189 ASP A CA 1
ATOM 1497 C C . ASP A 1 189 ? -13.596 9.997 14.742 1.00 91.56 189 ASP A C 1
ATOM 1499 O O . ASP A 1 189 ? -14.570 9.356 14.339 1.00 91.56 189 ASP A O 1
ATOM 1503 N N . SER A 1 190 ? -13.517 10.441 15.999 1.00 85.94 190 SER A N 1
ATOM 1504 C CA . SER A 1 190 ? -14.548 10.177 17.011 1.00 85.94 190 SER A CA 1
ATOM 1505 C C . SER A 1 190 ? -15.898 10.830 16.696 1.00 85.94 190 SER A C 1
ATOM 1507 O O . SER A 1 190 ? -16.923 10.388 17.215 1.00 85.94 190 SER A O 1
ATOM 1509 N N . THR A 1 191 ? -15.936 11.835 15.812 1.00 84.69 191 THR A N 1
ATOM 1510 C CA . THR A 1 191 ? -17.191 12.452 15.350 1.00 84.69 191 THR A CA 1
ATOM 1511 C C . THR A 1 191 ? -17.925 11.597 14.313 1.00 84.69 191 THR A C 1
ATOM 1513 O O . THR A 1 191 ? -19.107 11.824 14.054 1.00 84.69 191 THR A O 1
ATOM 1516 N N . LYS A 1 192 ? -17.251 10.584 13.755 1.00 83.44 192 LYS A N 1
ATOM 1517 C CA . LYS A 1 192 ? -17.770 9.643 12.750 1.00 83.44 192 LYS A CA 1
ATOM 1518 C C . LYS A 1 192 ? -17.782 8.204 13.265 1.00 83.44 192 LYS A C 1
ATOM 1520 O O . LYS A 1 192 ? -17.523 7.265 12.515 1.00 83.44 192 LYS A O 1
ATOM 1525 N N . MET A 1 193 ? -18.068 8.036 14.552 1.00 81.50 193 MET A N 1
ATOM 1526 C CA . MET A 1 193 ? -18.218 6.728 15.175 1.00 81.50 193 MET A CA 1
ATOM 1527 C C . MET A 1 193 ? -19.689 6.303 15.180 1.00 81.50 193 MET A C 1
ATOM 1529 O O . MET A 1 193 ? -20.558 7.040 15.649 1.00 81.50 193 MET A O 1
ATOM 1533 N N . PHE A 1 194 ? -19.963 5.096 14.683 1.00 84.38 194 PHE A N 1
ATOM 1534 C CA . PHE A 1 194 ? -21.316 4.541 14.608 1.00 84.38 194 PHE A CA 1
ATOM 1535 C C . PHE A 1 194 ? -21.422 3.266 15.437 1.00 84.38 194 PHE A C 1
ATOM 1537 O O . PHE A 1 194 ? -20.554 2.399 15.361 1.00 84.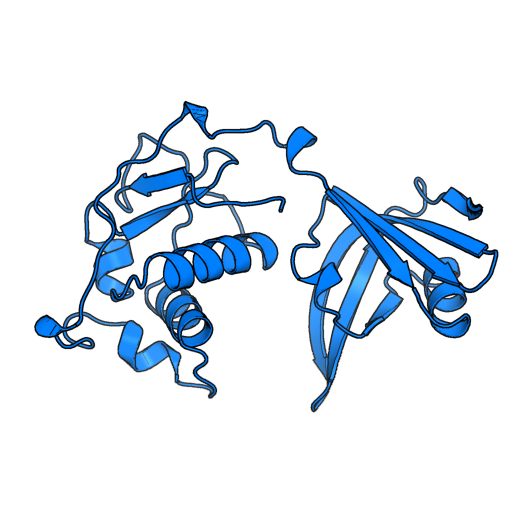38 194 PHE A O 1
ATOM 1544 N N . PHE A 1 195 ? -22.507 3.145 16.199 1.00 85.12 195 PHE A N 1
ATOM 1545 C CA . PHE A 1 195 ? -22.789 1.993 17.049 1.00 85.12 195 PHE A CA 1
ATOM 1546 C C . PHE A 1 195 ? -23.987 1.227 16.516 1.00 85.12 195 PHE A C 1
ATOM 1548 O O . PHE A 1 195 ? -24.995 1.831 16.135 1.00 85.12 195 PHE A O 1
ATOM 1555 N N . LYS A 1 196 ? -23.893 -0.097 16.549 1.00 73.25 196 LYS A N 1
ATOM 1556 C CA . LYS A 1 196 ? -25.021 -0.983 16.286 1.00 73.25 196 LYS A CA 1
ATOM 1557 C C . LYS A 1 196 ? -24.995 -2.171 17.230 1.00 73.25 196 LYS A C 1
ATOM 1559 O O . LYS A 1 196 ? -23.885 -2.702 17.467 1.00 73.25 196 LYS A O 1
#

pLDDT: mean 91.22, std 7.85, range [50.62, 98.12]

Secondary structure (DSSP, 8-state):
----EEEEE-TT-SSSPBPPSPPPHHHHHHHHHHHHHHT-B--HHHHHHSTT-EEEETTS-B----HHHHHHHHHHHTT--STTGGGGGTSTTSS-TTT-B---PBP-GGG---GGGS--EEEEE--HHHHHHHHH-SSEEEE--GGGTT--TT-EEEEEETTEEEEEEEEEEEEEEETTEEEEEEEE-GGG-EE-

Foldseek 3Di:
DLKAFQFFFAQPDPPFAADPDDDDQLNLVRVLVVCLVVVAAAFLCCCHPPGGNWTQMLQRHTYRDQRLRVLVSVCVSVVHDDPCSSVLRRDPPSDDPVSHDTTDDHGDNVSHDHPLSSAEEAEDEDAPVQVVQVLPDFFGKDFDDPSCSNDAQQYWYWYDYDPKIKIFHFHGWDFDDDDPTTMIGTGGDPVPIDID

Sequence (196 aa):
MKYRVVGWTDYDSDTVPEARGRIGYAECCAIIDEIKKHGYLFSGWDHQEAWCCVPVLNDGKKRCFSQRGWGGIMAEAYGETGDYSYAQYTFDGSLDPAYTKKPTEDFDPSGFMPDADLAEHFTLPVDEAVLLDAQTNNPFHIKDADVLRYIDTGDTLTLCSHNRSVTLYVTDIDRTRDGLEKTLVISYDSTKMFFK